Protein AF-0000000085127418 (afdb_homodimer)

Sequence (364 aa):
MSQIKVAVIVGSLRKDSFNRKFADAIARLAPEGLVFEQVAIDNLPLYNQDHDGNEVDVVKQFRAQIQSAQAVLFLTPEYNRSIPGVLKNALDQGSRPYGKSVWAGKPAAVAGVSVGAIGTALAQQHLRNVLAYLDMPTLAQPEIFIQAKDGLFAEDGSIGAGSRDFVNGFVQKFAAWARKHQMSQIKVAVIVGSLRKDSFNRKFADAIARLAPEGLVFEQVAIDNLPLYNQDHDGNEVDVVKQFRAQIQSAQAVLFLTPEYNRSIPGVLKNALDQGSRPYGKSVWAGKPAAVAGVSVGAIGTALAQQHLRNVLAYLDMPTLAQPEIFIQAKDGLFAEDGSIGAGSRDFVNGFVQKFAAWARKHQ

Nearest PDB structures (foldseek):
  3u7r-assembly1_A  TM=9.592E-01  e=1.079E-21  Paracoccus denitrificans PD1222
  1x77-assembly1_B  TM=9.187E-01  e=3.941E-18  Pseudomonas aeruginosa PAO1
  3fvw-assembly1_A  TM=8.631E-01  e=1.833E-13  Streptococcus mutans
  3fvw-assembly2_B  TM=8.359E-01  e=3.593E-11  Streptococcus mutans
  2fzv-assembly1_A  TM=7.952E-01  e=3.829E-11  Shigella flexneri 2a str. 2457T

pLDDT: mean 97.23, std 3.73, range [56.5, 98.94]

Structure (mmCIF, N/CA/C/O backbone):
data_AF-0000000085127418-model_v1
#
loop_
_entity.id
_entity.type
_entity.pdbx_description
1 polymer 'NADPH-dependent FMN reductase'
#
loop_
_atom_site.group_PDB
_atom_site.id
_atom_site.type_symbol
_atom_site.label_atom_id
_atom_site.label_alt_id
_atom_site.label_comp_id
_atom_site.label_asym_id
_atom_site.label_entity_id
_atom_site.label_seq_id
_atom_site.pdbx_PDB_ins_code
_atom_site.Cartn_x
_atom_site.Cartn_y
_atom_site.Cartn_z
_atom_site.occupancy
_atom_site.B_iso_or_equiv
_atom_site.auth_seq_id
_atom_site.auth_comp_id
_atom_site.auth_asym_id
_atom_site.auth_atom_id
_atom_site.pdbx_PDB_model_num
ATOM 1 N N . MET A 1 1 ? -8.75 -34.031 -16.188 1 56.53 1 MET A N 1
ATOM 2 C CA . MET A 1 1 ? -9.062 -33.281 -14.984 1 56.53 1 MET A CA 1
ATOM 3 C C . MET A 1 1 ? -9.188 -31.781 -15.281 1 56.53 1 MET A C 1
ATOM 5 O O . MET A 1 1 ? -8.578 -31.281 -16.234 1 56.53 1 MET A O 1
ATOM 9 N N . SER A 1 2 ? -10.188 -31.016 -14.875 1 77.62 2 SER A N 1
ATOM 10 C CA . SER A 1 2 ? -10.398 -29.625 -15.266 1 77.62 2 SER A CA 1
ATOM 11 C C . SER A 1 2 ? -9.203 -28.75 -14.891 1 77.62 2 SER A C 1
ATOM 13 O O . SER A 1 2 ? -8.508 -29.031 -13.906 1 77.62 2 SER A O 1
ATOM 15 N N . GLN A 1 3 ? -8.594 -28 -15.758 1 93 3 GLN A N 1
ATOM 16 C CA . GLN A 1 3 ? -7.422 -27.141 -15.602 1 93 3 GLN A CA 1
ATOM 17 C C . GLN A 1 3 ? -7.695 -26.016 -14.602 1 93 3 GLN A C 1
ATOM 19 O O . GLN A 1 3 ? -8.789 -25.438 -14.586 1 93 3 GLN A O 1
ATOM 24 N N . ILE A 1 4 ? -6.801 -25.906 -13.641 1 97.06 4 ILE A N 1
ATOM 25 C CA . ILE A 1 4 ? -6.863 -24.797 -12.695 1 97.06 4 ILE A CA 1
ATOM 26 C C . ILE A 1 4 ? -6 -23.641 -13.195 1 97.06 4 ILE A C 1
ATOM 28 O O . ILE A 1 4 ? -4.785 -23.781 -13.336 1 97.06 4 ILE A O 1
ATOM 32 N N . LYS A 1 5 ? -6.672 -22.578 -13.492 1 98.19 5 LYS A N 1
ATOM 33 C CA . LYS A 1 5 ? -5.973 -21.359 -13.875 1 98.19 5 LYS A CA 1
ATOM 34 C C . LYS A 1 5 ? -5.59 -20.531 -12.648 1 98.19 5 LYS A C 1
ATOM 36 O O . LYS A 1 5 ? -6.438 -20.219 -11.812 1 98.19 5 LYS A O 1
ATOM 41 N N . VAL A 1 6 ? -4.277 -20.219 -12.594 1 98.62 6 VAL A N 1
ATOM 42 C CA . VAL A 1 6 ? -3.754 -19.422 -11.492 1 98.62 6 VAL A CA 1
ATOM 43 C C . VAL A 1 6 ? -3.355 -18.031 -12 1 98.62 6 VAL A C 1
ATOM 45 O O . VAL A 1 6 ? -2.459 -17.906 -12.836 1 98.62 6 VAL A O 1
ATOM 48 N N . ALA A 1 7 ? -4.074 -17.016 -11.555 1 98.88 7 ALA A N 1
ATOM 49 C CA . ALA A 1 7 ? -3.627 -15.648 -11.82 1 98.88 7 ALA A CA 1
ATOM 50 C C . ALA A 1 7 ? -2.387 -15.305 -11 1 98.88 7 ALA A C 1
ATOM 52 O O . ALA A 1 7 ? -2.369 -15.5 -9.781 1 98.88 7 ALA A O 1
ATOM 53 N N . VAL A 1 8 ? -1.341 -14.852 -11.656 1 98.88 8 VAL A N 1
ATOM 54 C CA . VAL A 1 8 ? -0.093 -14.477 -11 1 98.88 8 VAL A CA 1
ATOM 55 C C . VAL A 1 8 ? 0.038 -12.953 -10.969 1 98.88 8 VAL A C 1
ATOM 57 O O . VAL A 1 8 ? 0.068 -12.305 -12.016 1 98.88 8 VAL A O 1
ATOM 60 N N . ILE A 1 9 ? 0.094 -12.422 -9.773 1 98.88 9 ILE A N 1
ATOM 61 C CA . ILE A 1 9 ? 0.249 -10.984 -9.578 1 98.88 9 ILE A CA 1
ATOM 62 C C . ILE A 1 9 ? 1.65 -10.68 -9.047 1 98.88 9 ILE A C 1
ATOM 64 O O . ILE A 1 9 ? 2.018 -11.117 -7.957 1 98.88 9 ILE A O 1
ATOM 68 N N . VAL A 1 10 ? 2.396 -9.945 -9.844 1 98.81 10 VAL A N 1
ATOM 69 C CA . VAL A 1 10 ? 3.762 -9.586 -9.477 1 98.81 10 VAL A CA 1
ATOM 70 C C . VAL A 1 10 ? 3.811 -8.125 -9.031 1 98.81 10 VAL A C 1
ATOM 72 O O . VAL A 1 10 ? 3.496 -7.223 -9.805 1 98.81 10 VAL A O 1
ATOM 75 N N . GLY A 1 11 ? 4.242 -7.867 -7.824 1 98.62 11 GLY A N 1
ATOM 76 C CA . GLY A 1 11 ? 4.184 -6.555 -7.207 1 98.62 11 GLY A CA 1
ATOM 77 C C . GLY A 1 11 ? 5.375 -5.68 -7.543 1 98.62 11 GLY A C 1
ATOM 78 O O . GLY A 1 11 ? 5.652 -4.699 -6.848 1 98.62 11 GLY A O 1
ATOM 79 N N . SER A 1 12 ? 6.133 -6.035 -8.555 1 97.62 12 SER A N 1
ATOM 80 C CA . SER A 1 12 ? 7.254 -5.227 -9.031 1 97.62 12 SER A CA 1
ATOM 81 C C . SER A 1 12 ? 7.152 -4.965 -10.523 1 97.62 12 SER A C 1
ATOM 83 O O . SER A 1 12 ? 6.781 -5.855 -11.297 1 97.62 12 SER A O 1
ATOM 85 N N . LEU A 1 13 ? 7.551 -3.721 -10.922 1 98 13 LEU A N 1
ATOM 86 C CA . LEU A 1 13 ? 7.352 -3.322 -12.312 1 98 13 LEU A CA 1
ATOM 87 C C . LEU A 1 13 ? 8.68 -3.279 -13.062 1 98 13 LEU A C 1
ATOM 89 O O . LEU A 1 13 ? 8.703 -3.215 -14.289 1 98 13 LEU A O 1
ATOM 93 N N . ARG A 1 14 ? 9.773 -3.299 -12.359 1 96.81 14 ARG A N 1
ATOM 94 C CA . ARG A 1 14 ? 11.062 -3.121 -13.023 1 96.81 14 ARG A CA 1
ATOM 95 C C . ARG A 1 14 ? 11.344 -4.27 -13.984 1 96.81 14 ARG A C 1
ATOM 97 O O . ARG A 1 14 ? 10.922 -5.406 -13.742 1 96.81 14 ARG A O 1
ATOM 104 N N . LYS A 1 15 ? 12.109 -4.035 -14.984 1 96.19 15 LYS A N 1
ATOM 105 C CA . LYS A 1 15 ? 12.406 -4.992 -16.047 1 96.19 15 LYS A CA 1
ATOM 106 C C . LYS A 1 15 ? 13.094 -6.234 -15.492 1 96.19 15 LYS A C 1
ATOM 108 O O . LYS A 1 15 ? 12.766 -7.359 -15.875 1 96.19 15 LYS A O 1
ATOM 113 N N . ASP A 1 16 ? 14.062 -6.062 -14.633 1 95.62 16 ASP A N 1
ATOM 114 C CA . ASP A 1 16 ? 14.828 -7.172 -14.07 1 95.62 16 ASP A CA 1
ATOM 115 C C . ASP A 1 16 ? 14.289 -7.582 -12.703 1 95.62 16 ASP A C 1
ATOM 117 O O . ASP A 1 16 ? 15.055 -7.789 -11.766 1 95.62 16 ASP A O 1
ATOM 121 N N . SER A 1 17 ? 13.008 -7.676 -12.672 1 97.12 17 SER A N 1
ATOM 122 C CA . SER A 1 17 ? 12.336 -8.023 -11.422 1 97.12 17 SER A CA 1
ATOM 123 C C . SER A 1 17 ? 12.68 -9.445 -10.984 1 97.12 17 SER A C 1
ATOM 125 O O . SER A 1 17 ? 12.422 -10.406 -11.719 1 97.12 17 SER A O 1
ATOM 127 N N . PHE A 1 18 ? 13.195 -9.562 -9.742 1 97.69 18 PHE A N 1
ATOM 128 C CA . PHE A 1 18 ? 13.422 -10.875 -9.141 1 97.69 18 PHE A CA 1
ATOM 129 C C . PHE A 1 18 ? 12.109 -11.633 -8.969 1 97.69 18 PHE A C 1
ATOM 131 O O . PHE A 1 18 ? 12.07 -12.852 -9.117 1 97.69 18 PHE A O 1
ATOM 138 N N . ASN A 1 19 ? 11.078 -10.914 -8.703 1 98.62 19 ASN A N 1
ATOM 139 C CA . ASN A 1 19 ? 9.789 -11.531 -8.414 1 98.62 19 ASN A CA 1
ATOM 140 C C . ASN A 1 19 ? 9.109 -12.016 -9.688 1 98.62 19 ASN A C 1
ATOM 142 O O . ASN A 1 19 ? 8.414 -13.039 -9.672 1 98.62 19 ASN A O 1
ATOM 146 N N . ARG A 1 20 ? 9.32 -11.305 -10.773 1 98.25 20 ARG A N 1
ATOM 147 C CA . ARG A 1 20 ? 8.836 -11.82 -12.055 1 98.25 20 ARG A CA 1
ATOM 148 C C . ARG A 1 20 ? 9.586 -13.078 -12.461 1 98.25 20 ARG A C 1
ATOM 150 O O . ARG A 1 20 ? 8.977 -14.055 -12.906 1 98.25 20 ARG A O 1
ATOM 157 N N . LYS A 1 21 ? 10.898 -13.055 -12.281 1 97.88 21 LYS A N 1
ATOM 158 C CA . LYS A 1 21 ? 11.711 -14.234 -12.562 1 97.88 21 LYS A CA 1
ATOM 159 C C . LYS A 1 21 ? 11.289 -15.422 -11.703 1 97.88 21 LYS A C 1
ATOM 161 O O . LYS A 1 21 ? 11.195 -16.547 -12.188 1 97.88 21 LYS A O 1
ATOM 166 N N . PHE A 1 22 ? 11.023 -15.125 -10.453 1 98.56 22 PHE A N 1
ATOM 167 C CA . PHE A 1 22 ? 10.602 -16.156 -9.508 1 98.56 22 PHE A CA 1
ATOM 168 C C . PHE A 1 22 ? 9.25 -16.734 -9.914 1 98.56 22 PHE A C 1
ATOM 170 O O . PHE A 1 22 ? 9.055 -17.953 -9.859 1 98.56 22 PHE A O 1
ATOM 177 N N . ALA A 1 23 ? 8.352 -15.875 -10.328 1 98.56 23 ALA A N 1
ATOM 178 C CA . ALA A 1 23 ? 7.047 -16.328 -10.812 1 98.56 23 ALA A CA 1
ATOM 179 C C . ALA A 1 23 ? 7.199 -17.297 -11.984 1 98.56 23 ALA A C 1
ATOM 181 O O . ALA A 1 23 ? 6.555 -18.344 -12.023 1 98.56 23 ALA A O 1
ATOM 182 N N . ASP A 1 24 ? 8.047 -16.938 -12.898 1 98 24 ASP A N 1
ATOM 183 C CA . ASP A 1 24 ? 8.289 -17.781 -14.062 1 98 24 ASP A CA 1
ATOM 184 C C . ASP A 1 24 ? 8.891 -19.125 -13.656 1 98 24 ASP A C 1
ATOM 186 O O . ASP A 1 24 ? 8.508 -20.156 -14.195 1 98 24 ASP A O 1
ATOM 190 N N . ALA A 1 25 ? 9.812 -19.047 -12.734 1 98.12 25 ALA A N 1
ATOM 191 C CA . ALA A 1 25 ? 10.461 -20.266 -12.25 1 98.12 25 ALA A CA 1
ATOM 192 C C . ALA A 1 25 ? 9.461 -21.172 -11.531 1 98.12 25 ALA A C 1
ATOM 194 O O . ALA A 1 25 ? 9.508 -22.391 -11.68 1 98.12 25 ALA A O 1
ATOM 195 N N . ILE A 1 26 ? 8.586 -20.609 -10.75 1 98.19 26 ILE A N 1
ATOM 196 C CA . ILE A 1 26 ? 7.539 -21.359 -10.062 1 98.19 26 ILE A CA 1
ATOM 197 C C . ILE A 1 26 ? 6.637 -22.047 -11.086 1 98.19 26 ILE A C 1
ATOM 199 O O . ILE A 1 26 ? 6.285 -23.219 -10.922 1 98.19 26 ILE A O 1
ATOM 203 N N . ALA A 1 27 ? 6.289 -21.344 -12.117 1 97.56 27 ALA A N 1
ATOM 204 C CA . ALA A 1 27 ? 5.41 -21.875 -13.156 1 97.56 27 ALA A CA 1
ATOM 205 C C . ALA A 1 27 ? 6.023 -23.125 -13.805 1 97.56 27 ALA A C 1
ATOM 207 O O . ALA A 1 27 ? 5.305 -24.047 -14.195 1 97.56 27 ALA A O 1
ATOM 208 N N . ARG A 1 28 ? 7.324 -23.203 -13.891 1 96.44 28 ARG A N 1
ATOM 209 C CA . ARG A 1 28 ? 8.031 -24.328 -14.492 1 96.44 28 ARG A CA 1
ATOM 210 C C . ARG A 1 28 ? 7.918 -25.562 -13.617 1 96.44 28 ARG A C 1
ATOM 212 O O . ARG A 1 28 ? 8.109 -26.688 -14.102 1 96.44 28 ARG A O 1
ATOM 219 N N . LEU A 1 29 ? 7.652 -25.344 -12.375 1 97.06 29 LEU A N 1
ATOM 220 C CA . LEU A 1 29 ? 7.566 -26.453 -11.43 1 97.06 29 LEU A CA 1
ATOM 221 C C . LEU A 1 29 ? 6.121 -26.906 -11.266 1 97.06 29 LEU A C 1
ATOM 223 O O . LEU A 1 29 ? 5.844 -27.844 -10.5 1 97.06 29 LEU A O 1
ATOM 227 N N . ALA A 1 30 ? 5.191 -26.234 -11.938 1 95.62 30 ALA A N 1
ATOM 228 C CA . ALA A 1 30 ? 3.764 -26.5 -11.766 1 95.62 30 ALA A CA 1
ATOM 229 C C . ALA A 1 30 ? 3.428 -27.938 -12.125 1 95.62 30 ALA A C 1
ATOM 231 O O . ALA A 1 30 ? 3.865 -28.453 -13.164 1 95.62 30 ALA A O 1
ATOM 232 N N . PRO A 1 31 ? 2.707 -28.672 -11.281 1 95.44 31 PRO A N 1
ATOM 233 C CA . PRO A 1 31 ? 2.219 -29.984 -11.68 1 95.44 31 PRO A CA 1
ATOM 234 C C . PRO A 1 31 ? 1.191 -29.922 -12.812 1 95.44 31 PRO A C 1
ATOM 236 O O . PRO A 1 31 ? 0.698 -28.844 -13.133 1 95.44 31 PRO A O 1
ATOM 239 N N . GLU A 1 32 ? 0.863 -31.047 -13.344 1 93.44 32 GLU A N 1
ATOM 240 C CA . GLU A 1 32 ? -0.133 -31.125 -14.406 1 93.44 32 GLU A CA 1
ATOM 241 C C . GLU A 1 32 ? -1.48 -30.578 -13.945 1 93.44 32 GLU A C 1
ATOM 243 O O . GLU A 1 32 ? -1.898 -30.828 -12.812 1 93.44 32 GLU A O 1
ATOM 248 N N . GLY A 1 33 ? -2.115 -29.781 -14.789 1 94.31 33 GLY A N 1
ATOM 249 C CA . GLY A 1 33 ? -3.449 -29.281 -14.5 1 94.31 33 GLY A CA 1
ATOM 250 C C . GLY A 1 33 ? -3.447 -27.891 -13.906 1 94.31 33 GLY A C 1
ATOM 251 O O . GLY A 1 33 ? -4.5 -27.25 -13.773 1 94.31 33 GLY A O 1
ATOM 252 N N . LEU A 1 34 ? -2.354 -27.438 -13.5 1 96.12 34 LEU A N 1
ATOM 253 C CA . LEU A 1 34 ? -2.232 -26.078 -12.984 1 96.12 34 LEU A CA 1
ATOM 254 C C . LEU A 1 34 ? -1.533 -25.172 -13.992 1 96.12 34 LEU A C 1
ATOM 256 O O . LEU A 1 34 ? -0.428 -25.469 -14.445 1 96.12 34 LEU A O 1
ATOM 260 N N . VAL A 1 35 ? -2.215 -24.109 -14.406 1 97.25 35 VAL A N 1
ATOM 261 C CA . VAL A 1 35 ? -1.681 -23.188 -15.414 1 97.25 35 VAL A CA 1
ATOM 262 C C . VAL A 1 35 ? -1.547 -21.797 -14.82 1 97.25 35 VAL A C 1
ATOM 264 O O . VAL A 1 35 ? -2.527 -21.219 -14.344 1 97.25 35 VAL A O 1
ATOM 267 N N . PHE A 1 36 ? -0.35 -21.266 -14.859 1 98 36 PHE A N 1
ATOM 268 C CA . PHE A 1 36 ? -0.063 -19.938 -14.305 1 98 36 PHE A CA 1
ATOM 269 C C . PHE A 1 36 ? -0.115 -18.875 -15.391 1 98 36 PHE A C 1
ATOM 271 O O . PHE A 1 36 ? 0.496 -19.031 -16.453 1 98 36 PHE A O 1
ATOM 278 N N . GLU A 1 37 ? -0.833 -17.828 -15.125 1 97.69 37 GLU A N 1
ATOM 279 C CA . GLU A 1 37 ? -0.942 -16.703 -16.062 1 97.69 37 GLU A CA 1
ATOM 280 C C . GLU A 1 37 ? -0.691 -15.375 -15.352 1 97.69 37 GLU A C 1
ATOM 282 O O . GLU A 1 37 ? -1.402 -15.023 -14.414 1 97.69 37 GLU A O 1
ATOM 287 N N . GLN A 1 38 ? 0.267 -14.656 -15.859 1 97.62 38 GLN A N 1
ATOM 288 C CA . GLN A 1 38 ? 0.572 -13.359 -15.266 1 97.62 38 GLN A CA 1
ATOM 289 C C . GLN A 1 38 ? -0.482 -12.32 -15.633 1 97.62 38 GLN A C 1
ATOM 291 O O . GLN A 1 38 ? -0.929 -12.266 -16.781 1 97.62 38 GLN A O 1
ATOM 296 N N . VAL A 1 39 ? -0.888 -11.555 -14.688 1 98.56 39 VAL A N 1
ATOM 297 C CA . VAL A 1 39 ? -1.83 -10.453 -14.875 1 98.56 39 VAL A CA 1
ATOM 298 C C . VAL A 1 39 ? -1.098 -9.117 -14.758 1 98.56 39 VAL A C 1
ATOM 300 O O . VAL A 1 39 ? -0.413 -8.859 -13.766 1 98.56 39 VAL A O 1
ATOM 303 N N . ALA A 1 40 ? -1.222 -8.328 -15.758 1 97.94 40 ALA A N 1
ATOM 304 C CA . ALA A 1 40 ? -0.558 -7.023 -15.766 1 97.94 40 ALA A CA 1
ATOM 305 C C . ALA A 1 40 ? -1.23 -6.059 -14.797 1 97.94 40 ALA A C 1
ATOM 307 O O . ALA A 1 40 ? -2.459 -5.949 -14.773 1 97.94 40 ALA A O 1
ATOM 308 N N . ILE A 1 41 ? -0.384 -5.375 -14.016 1 98.5 41 ILE A N 1
ATOM 309 C CA . ILE A 1 41 ? -0.959 -4.406 -13.094 1 98.5 41 ILE A CA 1
ATOM 310 C C . ILE A 1 41 ? -0.285 -3.049 -13.281 1 98.5 41 ILE A C 1
ATOM 312 O O . ILE A 1 41 ? -0.552 -2.104 -12.539 1 98.5 41 ILE A O 1
ATOM 316 N N . ASP A 1 42 ? 0.547 -2.887 -14.266 1 97.81 42 ASP A N 1
ATOM 317 C CA . ASP A 1 42 ? 1.397 -1.72 -14.477 1 97.81 42 ASP A CA 1
ATOM 318 C C . ASP A 1 42 ? 0.604 -0.564 -15.086 1 97.81 42 ASP A C 1
ATOM 320 O O . ASP A 1 42 ? 1.036 0.589 -15.023 1 97.81 42 ASP A O 1
ATOM 324 N N . ASN A 1 43 ? -0.526 -0.82 -15.641 1 97.12 43 ASN A N 1
ATOM 325 C CA . ASN A 1 43 ? -1.279 0.227 -16.328 1 97.12 43 ASN A CA 1
ATOM 326 C C . ASN A 1 43 ? -2.588 0.535 -15.602 1 97.12 43 ASN A C 1
ATOM 328 O O . ASN A 1 43 ? -3.465 1.199 -16.156 1 97.12 43 ASN A O 1
ATOM 332 N N . LEU A 1 44 ? -2.789 0.014 -14.445 1 98.38 44 LEU A N 1
ATOM 333 C CA . LEU A 1 44 ? -3.965 0.362 -13.656 1 98.38 44 LEU A CA 1
ATOM 334 C C . LEU A 1 44 ? -3.873 1.797 -13.148 1 98.38 44 LEU A C 1
ATOM 336 O O . LEU A 1 44 ? -2.836 2.209 -12.617 1 98.38 44 LEU A O 1
ATOM 340 N N . PRO A 1 45 ? -4.914 2.588 -13.352 1 98 45 PRO A N 1
ATOM 341 C CA . PRO A 1 45 ? -4.91 3.896 -12.695 1 98 45 PRO A CA 1
ATOM 342 C C . PRO A 1 45 ? -4.914 3.791 -11.172 1 98 45 PRO A C 1
ATOM 344 O O . PRO A 1 45 ? -5.281 2.75 -10.625 1 98 45 PRO A O 1
ATOM 347 N N . LEU A 1 46 ? -4.457 4.812 -10.508 1 98.25 46 LEU A N 1
ATOM 348 C CA . LEU A 1 46 ? -4.633 4.855 -9.062 1 98.25 46 LEU A CA 1
ATOM 349 C C . LEU A 1 46 ? -6.109 4.789 -8.688 1 98.25 46 LEU A C 1
ATOM 351 O O . LEU A 1 46 ? -6.934 5.488 -9.281 1 98.25 46 LEU A O 1
ATOM 355 N N . TYR A 1 47 ? -6.445 3.943 -7.781 1 98.19 47 TYR A N 1
ATOM 356 C CA . TYR A 1 47 ? -7.84 3.719 -7.426 1 98.19 47 TYR A CA 1
ATOM 357 C C . TYR A 1 47 ? -8.5 5.012 -6.953 1 98.19 47 TYR A C 1
ATOM 359 O O . TYR A 1 47 ? -7.93 5.742 -6.141 1 98.19 47 TYR A O 1
ATOM 367 N N . ASN A 1 48 ? -9.625 5.336 -7.445 1 98 48 ASN A N 1
ATOM 368 C CA . ASN A 1 48 ? -10.516 6.445 -7.125 1 98 48 ASN A CA 1
ATOM 369 C C . ASN A 1 48 ? -11.969 6 -7.078 1 98 48 ASN A C 1
ATOM 371 O O . ASN A 1 48 ? -12.531 5.574 -8.094 1 98 48 ASN A O 1
ATOM 375 N N . GLN A 1 49 ? -12.555 6.109 -5.949 1 96.62 49 GLN A N 1
ATOM 376 C CA . GLN A 1 49 ? -13.906 5.613 -5.73 1 96.62 49 GLN A CA 1
ATOM 377 C C . GLN A 1 49 ? -14.898 6.289 -6.676 1 96.62 49 GLN A C 1
ATOM 379 O O . GLN A 1 49 ? -15.953 5.727 -6.988 1 96.62 49 GLN A O 1
ATOM 384 N N . ASP A 1 50 ? -14.633 7.52 -7.121 1 97.38 50 ASP A N 1
ATOM 385 C CA . ASP A 1 50 ? -15.523 8.242 -8.031 1 97.38 50 ASP A CA 1
ATOM 386 C C . ASP A 1 50 ? -15.672 7.488 -9.359 1 97.38 50 ASP A C 1
ATOM 388 O O . ASP A 1 50 ? -16.594 7.762 -10.125 1 97.38 50 ASP A O 1
ATOM 392 N N . HIS A 1 51 ? -14.773 6.535 -9.602 1 96.5 51 HIS A N 1
ATOM 393 C CA . HIS A 1 51 ? -14.805 5.801 -10.859 1 96.5 51 HIS A CA 1
ATOM 394 C C . HIS A 1 51 ? -15.531 4.469 -10.703 1 96.5 51 HIS A C 1
ATOM 396 O O . HIS A 1 51 ? -15.719 3.742 -11.68 1 96.5 51 HIS A O 1
ATOM 402 N N . ASP A 1 52 ? -15.961 4.125 -9.516 1 95.56 52 ASP A N 1
ATOM 403 C CA . ASP A 1 52 ? -16.688 2.875 -9.328 1 95.56 52 ASP A CA 1
ATOM 404 C C . ASP A 1 52 ? -17.938 2.83 -10.203 1 95.56 52 ASP A C 1
ATOM 406 O O . ASP A 1 52 ? -18.75 3.764 -10.195 1 95.56 52 ASP A O 1
ATOM 410 N N . GLY A 1 53 ? -18.094 1.815 -10.938 1 94.12 53 GLY A N 1
ATOM 411 C CA . GLY A 1 53 ? -19.219 1.691 -11.859 1 94.12 53 GLY A CA 1
ATOM 412 C C . GLY A 1 53 ? -18.953 2.318 -13.211 1 94.12 53 GLY A C 1
ATOM 413 O O . GLY A 1 53 ? -19.719 2.121 -14.156 1 94.12 53 GLY A O 1
ATOM 414 N N . ASN A 1 54 ? -17.891 3.111 -13.312 1 95.44 54 ASN A N 1
ATOM 415 C CA . ASN A 1 54 ? -17.469 3.76 -14.547 1 95.44 54 ASN A CA 1
ATOM 416 C C . ASN A 1 54 ? -15.977 3.551 -14.805 1 95.44 54 ASN A C 1
ATOM 418 O O . ASN A 1 54 ? -15.258 4.504 -15.109 1 95.44 54 ASN A O 1
ATOM 422 N N . GLU A 1 55 ? -15.562 2.344 -14.547 1 95.81 55 GLU A N 1
ATOM 423 C CA . GLU A 1 55 ? -14.133 2.061 -14.656 1 95.81 55 GLU A CA 1
ATOM 424 C C . GLU A 1 55 ? -13.68 2.059 -16.109 1 95.81 55 GLU A C 1
ATOM 426 O O . GLU A 1 55 ? -14.453 1.723 -17.016 1 95.81 55 GLU A O 1
ATOM 431 N N . VAL A 1 56 ? -12.461 2.389 -16.344 1 97.31 56 VAL A N 1
ATOM 432 C CA . VAL A 1 56 ? -11.852 2.346 -17.672 1 97.31 56 VAL A CA 1
ATOM 433 C C . VAL A 1 56 ? -11.617 0.896 -18.078 1 97.31 56 VAL A C 1
ATOM 435 O O . VAL A 1 56 ? -11.648 -0.01 -17.25 1 97.31 56 VAL A O 1
ATOM 438 N N . ASP A 1 57 ? -11.352 0.606 -19.312 1 98.19 57 ASP A N 1
ATOM 439 C CA . ASP A 1 57 ? -11.281 -0.732 -19.891 1 98.19 57 ASP A CA 1
ATOM 440 C C . ASP A 1 57 ? -10.172 -1.554 -19.234 1 98.19 57 ASP A C 1
ATOM 442 O O . ASP A 1 57 ? -10.344 -2.75 -18.984 1 98.19 57 ASP A O 1
ATOM 446 N N . VAL A 1 58 ? -9.078 -0.899 -18.953 1 98.56 58 VAL A N 1
ATOM 447 C CA . VAL A 1 58 ? -7.934 -1.628 -18.406 1 98.56 58 VAL A CA 1
ATOM 448 C C . VAL A 1 58 ? -8.305 -2.23 -17.047 1 98.56 58 VAL A C 1
ATOM 450 O O . VAL A 1 58 ? -7.852 -3.324 -16.703 1 98.56 58 VAL A O 1
ATOM 453 N N . VAL A 1 59 ? -9.117 -1.576 -16.266 1 98.5 59 VAL A N 1
ATOM 454 C CA . VAL A 1 59 ? -9.562 -2.072 -14.977 1 98.5 59 VAL A CA 1
ATOM 455 C C . VAL A 1 59 ? -10.547 -3.225 -15.172 1 98.5 59 VAL A C 1
ATOM 457 O O . VAL A 1 59 ? -10.461 -4.246 -14.484 1 98.5 59 VAL A O 1
ATOM 460 N N . LYS A 1 60 ? -11.438 -3.068 -16.109 1 98.12 60 LYS A N 1
ATOM 461 C CA . LYS A 1 60 ? -12.391 -4.129 -16.422 1 98.12 60 LYS A CA 1
ATOM 462 C C . LYS A 1 60 ? -11.68 -5.398 -16.875 1 98.12 60 LYS A C 1
ATOM 464 O O . LYS A 1 60 ? -12.031 -6.504 -16.453 1 98.12 60 LYS A O 1
ATOM 469 N N . GLN A 1 61 ? -10.75 -5.211 -17.719 1 98.38 61 GLN A N 1
ATOM 470 C CA . GLN A 1 61 ? -9.984 -6.348 -18.219 1 98.38 61 GLN A CA 1
ATOM 471 C C . GLN A 1 61 ? -9.211 -7.027 -17.094 1 98.38 61 GLN A C 1
ATOM 473 O O . GLN A 1 61 ? -9.18 -8.258 -17.016 1 98.38 61 GLN A O 1
ATOM 478 N N . PHE A 1 62 ? -8.625 -6.238 -16.297 1 98.75 62 PHE A N 1
ATOM 479 C CA . PHE A 1 62 ? -7.91 -6.73 -15.117 1 98.75 62 PHE A CA 1
ATOM 480 C C . PHE A 1 62 ? -8.828 -7.574 -14.242 1 98.75 62 PHE A C 1
ATOM 482 O O . PHE A 1 62 ? -8.5 -8.719 -13.906 1 98.75 62 PHE A O 1
ATOM 489 N N . ARG A 1 63 ? -10 -7.039 -13.914 1 98.5 63 ARG A N 1
ATOM 490 C CA . ARG A 1 63 ? -10.961 -7.73 -13.062 1 98.5 63 ARG A CA 1
ATOM 491 C C . ARG A 1 63 ? -11.445 -9.016 -13.719 1 98.5 63 ARG A C 1
ATOM 493 O O . ARG A 1 63 ? -11.594 -10.047 -13.055 1 98.5 63 ARG A O 1
ATOM 500 N N . ALA A 1 64 ? -11.625 -8.953 -15 1 98.38 64 ALA A N 1
ATOM 501 C CA . ALA A 1 64 ? -12.086 -10.125 -15.734 1 98.38 64 ALA A CA 1
ATOM 502 C C . ALA A 1 64 ? -11.055 -11.242 -15.695 1 98.38 64 ALA A C 1
ATOM 504 O O . ALA A 1 64 ? -11.406 -12.422 -15.57 1 98.38 64 ALA A O 1
ATOM 505 N N . GLN A 1 65 ? -9.82 -10.867 -15.789 1 98.44 65 GLN A N 1
ATOM 506 C CA . GLN A 1 65 ? -8.758 -11.859 -15.75 1 98.44 65 GLN A CA 1
ATOM 507 C C . GLN A 1 65 ? -8.703 -12.555 -14.391 1 98.44 65 GLN A C 1
ATOM 509 O O . GLN A 1 65 ? -8.562 -13.773 -14.312 1 98.44 65 GLN A O 1
ATOM 514 N N . ILE A 1 66 ? -8.852 -11.805 -13.352 1 98.75 66 ILE A N 1
ATOM 515 C CA . ILE A 1 66 ? -8.852 -12.391 -12.016 1 98.75 66 ILE A CA 1
ATOM 516 C C . ILE A 1 66 ? -10.086 -13.266 -11.828 1 98.75 66 ILE A C 1
ATOM 518 O O . ILE A 1 66 ? -10 -14.375 -11.305 1 98.75 66 ILE A O 1
ATOM 522 N N . GLN A 1 67 ? -11.188 -12.758 -12.289 1 97.88 67 GLN A N 1
ATOM 523 C CA . GLN A 1 67 ? -12.445 -13.484 -12.156 1 97.88 67 GLN A CA 1
ATOM 524 C C . GLN A 1 67 ? -12.367 -14.852 -12.836 1 97.88 67 GLN A C 1
ATOM 526 O O . GLN A 1 67 ? -12.945 -15.828 -12.359 1 97.88 67 GLN A O 1
ATOM 531 N N . SER A 1 68 ? -11.68 -14.914 -13.891 1 97.69 68 SER A N 1
ATOM 532 C CA . SER A 1 68 ? -11.625 -16.141 -14.688 1 97.69 68 SER A CA 1
ATOM 533 C C . SER A 1 68 ? -10.672 -17.156 -14.07 1 97.69 68 SER A C 1
ATOM 535 O O . SER A 1 68 ? -10.672 -18.328 -14.445 1 97.69 68 SER A O 1
ATOM 537 N N . ALA A 1 69 ? -9.875 -16.766 -13.141 1 98.44 69 ALA A N 1
ATOM 538 C CA . ALA A 1 69 ? -8.914 -17.656 -12.492 1 98.44 69 ALA A CA 1
ATOM 539 C C . ALA A 1 69 ? -9.555 -18.359 -11.305 1 98.44 69 ALA A C 1
ATOM 541 O O . ALA A 1 69 ? -10.461 -17.828 -10.664 1 98.44 69 ALA A O 1
ATOM 542 N N . GLN A 1 70 ? -9.031 -19.531 -11.016 1 98.31 70 GLN A N 1
ATOM 543 C CA . GLN A 1 70 ? -9.555 -20.312 -9.898 1 98.31 70 GLN A CA 1
ATOM 544 C C . GLN A 1 70 ? -8.695 -20.125 -8.648 1 98.31 70 GLN A C 1
ATOM 546 O O . GLN A 1 70 ? -9.125 -20.469 -7.543 1 98.31 70 GLN A O 1
ATOM 551 N N . ALA A 1 71 ? -7.484 -19.625 -8.812 1 98.75 71 ALA A N 1
ATOM 552 C CA . ALA A 1 71 ? -6.551 -19.359 -7.727 1 98.75 71 ALA A CA 1
ATOM 553 C C . ALA A 1 71 ? -5.645 -18.172 -8.062 1 98.75 71 ALA A C 1
ATOM 555 O O . ALA A 1 71 ? -5.598 -17.734 -9.211 1 98.75 71 ALA A O 1
ATOM 556 N N . VAL A 1 72 ? -5.031 -17.672 -7.008 1 98.94 72 VAL A N 1
ATOM 557 C CA . VAL A 1 72 ? -4.164 -16.516 -7.223 1 98.94 72 VAL A CA 1
ATOM 558 C C . VAL A 1 72 ? -2.83 -16.734 -6.508 1 98.94 72 VAL A C 1
ATOM 560 O O . VAL A 1 72 ? -2.797 -17.203 -5.367 1 98.94 72 VAL A O 1
ATOM 563 N N . LEU A 1 73 ? -1.749 -16.469 -7.172 1 98.94 73 LEU A N 1
ATOM 564 C CA . LEU A 1 73 ? -0.407 -16.422 -6.602 1 98.94 73 LEU A CA 1
ATOM 565 C C . LEU A 1 73 ? 0.138 -15 -6.594 1 98.94 73 LEU A C 1
ATOM 567 O O . LEU A 1 73 ? 0.224 -14.359 -7.645 1 98.94 73 LEU A O 1
ATOM 571 N N . PHE A 1 74 ? 0.44 -14.508 -5.422 1 98.94 74 PHE A N 1
ATOM 572 C CA . PHE A 1 74 ? 1.035 -13.188 -5.281 1 98.94 74 PHE A CA 1
ATOM 573 C C . PHE A 1 74 ? 2.543 -13.289 -5.082 1 98.94 74 PHE A C 1
ATOM 575 O O . PHE A 1 74 ? 3.01 -14.023 -4.203 1 98.94 74 PHE A O 1
ATOM 582 N N . LEU A 1 75 ? 3.277 -12.602 -5.879 1 98.88 75 LEU A N 1
ATOM 583 C CA . LEU A 1 75 ? 4.707 -12.383 -5.672 1 98.88 75 LEU A CA 1
ATOM 584 C C . LEU A 1 75 ? 4.988 -10.938 -5.293 1 98.88 75 LEU A C 1
ATOM 586 O O . LEU A 1 75 ? 4.785 -10.023 -6.102 1 98.88 75 LEU A O 1
ATOM 590 N N . THR A 1 76 ? 5.488 -10.734 -4.09 1 98.81 76 THR A N 1
ATOM 591 C CA . THR A 1 76 ? 5.652 -9.359 -3.633 1 98.81 76 THR A CA 1
ATOM 592 C C . THR A 1 76 ? 7.098 -9.094 -3.234 1 98.81 76 THR A C 1
ATOM 594 O O . THR A 1 76 ? 7.684 -9.852 -2.457 1 98.81 76 THR A O 1
ATOM 597 N N . PRO A 1 77 ? 7.707 -8.039 -3.779 1 98.5 77 PRO A N 1
ATOM 598 C CA . PRO A 1 77 ? 8.875 -7.5 -3.078 1 98.5 77 PRO A CA 1
ATOM 599 C C . PRO A 1 77 ? 8.508 -6.824 -1.758 1 98.5 77 PRO A C 1
ATOM 601 O O . PRO A 1 77 ? 7.348 -6.871 -1.337 1 98.5 77 PRO A O 1
ATOM 604 N N . GLU A 1 78 ? 9.523 -6.402 -1.051 1 98.5 78 GLU A N 1
ATOM 605 C CA . GLU A 1 78 ? 9.297 -5.582 0.137 1 98.5 78 GLU A CA 1
ATOM 606 C C . GLU A 1 78 ? 9.805 -4.156 -0.075 1 98.5 78 GLU A C 1
ATOM 608 O O . GLU A 1 78 ? 11.008 -3.924 -0.16 1 98.5 78 GLU A O 1
ATOM 613 N N . TYR A 1 79 ? 8.852 -3.189 -0.275 1 98.19 79 TYR A N 1
ATOM 614 C CA . TYR A 1 79 ? 9.18 -1.769 -0.347 1 98.19 79 TYR A CA 1
ATOM 615 C C . TYR A 1 79 ? 8.852 -1.068 0.967 1 98.19 79 TYR A C 1
ATOM 617 O O . TYR A 1 79 ? 7.703 -1.083 1.417 1 98.19 79 TYR A O 1
ATOM 625 N N . ASN A 1 80 ? 9.922 -0.534 1.619 1 98.19 80 ASN A N 1
ATOM 626 C CA . ASN A 1 80 ? 9.758 0.231 2.852 1 98.19 80 ASN A CA 1
ATOM 627 C C . ASN A 1 80 ? 9.023 -0.572 3.918 1 98.19 80 ASN A C 1
ATOM 629 O O . ASN A 1 80 ? 8.078 -0.071 4.539 1 98.19 80 ASN A O 1
ATOM 633 N N . ARG A 1 81 ? 9.305 -1.868 4.008 1 98.44 81 ARG A N 1
ATOM 634 C CA . ARG A 1 81 ? 8.805 -2.799 5.016 1 98.44 81 ARG A CA 1
ATOM 635 C C . ARG A 1 81 ? 7.309 -3.043 4.84 1 98.44 81 ARG A C 1
ATOM 637 O O . ARG A 1 81 ? 6.598 -3.289 5.816 1 98.44 81 ARG A O 1
ATOM 644 N N . SER A 1 82 ? 6.855 -2.979 3.645 1 98.75 82 SER A N 1
ATOM 645 C CA . SER A 1 82 ? 5.457 -3.248 3.32 1 98.75 82 SER A CA 1
ATOM 646 C C . SER A 1 82 ? 5.301 -3.66 1.86 1 98.75 82 SER A C 1
ATOM 648 O O . SER A 1 82 ? 6.289 -3.82 1.143 1 98.75 82 SER A O 1
ATOM 650 N N . ILE A 1 83 ? 4.035 -3.961 1.44 1 98.69 83 ILE A N 1
ATOM 651 C CA . ILE A 1 83 ? 3.742 -4.273 0.046 1 98.69 83 ILE A CA 1
ATOM 652 C C . ILE A 1 83 ? 3.951 -3.031 -0.817 1 98.69 83 ILE A C 1
ATOM 654 O O . ILE A 1 83 ? 3.752 -1.906 -0.355 1 98.69 83 ILE A O 1
ATOM 658 N N . PRO A 1 84 ? 4.391 -3.234 -2.084 1 98.81 84 PRO A N 1
ATOM 659 C CA . PRO A 1 84 ? 4.504 -2.098 -2.998 1 98.81 84 PRO A CA 1
ATOM 660 C C . PRO A 1 84 ? 3.166 -1.409 -3.254 1 98.81 84 PRO A C 1
ATOM 662 O O . PRO A 1 84 ? 2.121 -2.066 -3.266 1 98.81 84 PRO A O 1
ATOM 665 N N . GLY A 1 85 ? 3.23 -0.093 -3.5 1 98.75 85 GLY A N 1
ATOM 666 C CA . GLY A 1 85 ? 2.033 0.652 -3.855 1 98.75 85 GLY A CA 1
ATOM 667 C C . GLY A 1 85 ? 1.291 0.06 -5.039 1 98.75 85 GLY A C 1
ATOM 668 O O . GLY A 1 85 ? 0.059 0.011 -5.043 1 98.75 85 GLY A O 1
ATOM 669 N N . VAL A 1 86 ? 2.018 -0.405 -6.039 1 98.69 86 VAL A N 1
ATOM 670 C CA . VAL A 1 86 ? 1.426 -0.939 -7.262 1 98.69 86 VAL A CA 1
ATOM 671 C C . VAL A 1 86 ? 0.597 -2.18 -6.934 1 98.69 86 VAL A C 1
ATOM 673 O O . VAL A 1 86 ? -0.497 -2.363 -7.477 1 98.69 86 VAL A O 1
ATOM 676 N N . LEU A 1 87 ? 1.119 -3.031 -6.082 1 98.88 87 LEU A N 1
ATOM 677 C CA . LEU A 1 87 ? 0.382 -4.23 -5.691 1 98.88 87 LEU A CA 1
ATOM 678 C C . LEU A 1 87 ? -0.861 -3.865 -4.887 1 98.88 87 LEU A C 1
ATOM 680 O O . LEU A 1 87 ? -1.945 -4.398 -5.137 1 98.88 87 LEU A O 1
ATOM 684 N N . LYS A 1 88 ? -0.72 -2.959 -3.92 1 98.94 88 LYS A N 1
ATOM 685 C CA . LYS A 1 88 ? -1.866 -2.553 -3.113 1 98.94 88 LYS A CA 1
ATOM 686 C C . LYS A 1 88 ? -2.943 -1.902 -3.977 1 98.94 88 LYS A C 1
ATOM 688 O O . LYS A 1 88 ? -4.137 -2.051 -3.707 1 98.94 88 LYS A O 1
ATOM 693 N N . ASN A 1 89 ? -2.48 -1.118 -4.965 1 98.81 89 ASN A N 1
ATOM 694 C CA . ASN A 1 89 ? -3.414 -0.506 -5.902 1 98.81 89 ASN A CA 1
ATOM 695 C C . ASN A 1 89 ? -4.223 -1.559 -6.656 1 98.81 89 ASN A C 1
ATOM 697 O O . ASN A 1 89 ? -5.434 -1.4 -6.84 1 98.81 89 ASN A O 1
ATOM 701 N N . ALA A 1 90 ? -3.566 -2.613 -7.078 1 98.88 90 ALA A N 1
ATOM 702 C CA . ALA A 1 90 ? -4.246 -3.711 -7.762 1 98.88 90 ALA A CA 1
ATOM 703 C C . ALA A 1 90 ? -5.281 -4.363 -6.855 1 98.88 90 ALA A C 1
ATOM 705 O O . ALA A 1 90 ? -6.398 -4.656 -7.289 1 98.88 90 ALA A O 1
ATOM 706 N N . LEU A 1 91 ? -4.91 -4.586 -5.605 1 98.88 91 LEU A N 1
ATOM 707 C CA . LEU A 1 91 ? -5.824 -5.184 -4.637 1 98.88 91 LEU A CA 1
ATOM 708 C C . LEU A 1 91 ? -7.039 -4.289 -4.414 1 98.88 91 LEU A C 1
ATOM 710 O O . LEU A 1 91 ? -8.172 -4.777 -4.34 1 98.88 91 LEU A O 1
ATOM 714 N N .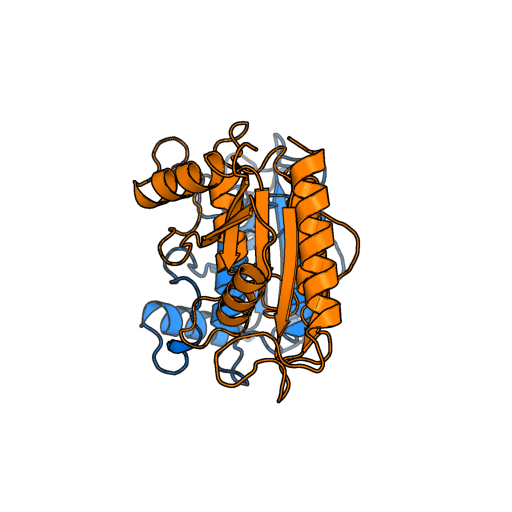 ASP A 1 92 ? -6.82 -2.998 -4.32 1 98.69 92 ASP A N 1
ATOM 715 C CA . ASP A 1 92 ? -7.922 -2.057 -4.148 1 98.69 92 ASP A CA 1
ATOM 716 C C . ASP A 1 92 ? -8.844 -2.059 -5.371 1 98.69 92 ASP A C 1
ATOM 718 O O . ASP A 1 92 ? -10.062 -2.096 -5.234 1 98.69 92 ASP A O 1
ATOM 722 N N . GLN A 1 93 ? -8.266 -2.064 -6.559 1 98.5 93 GLN A N 1
ATOM 723 C CA . GLN A 1 93 ? -9.039 -2.092 -7.797 1 98.5 93 GLN A CA 1
ATOM 724 C C . GLN A 1 93 ? -9.906 -3.344 -7.875 1 98.5 93 GLN A C 1
ATOM 726 O O . GLN A 1 93 ? -11.07 -3.273 -8.289 1 98.5 93 GLN A O 1
ATOM 731 N N . GLY A 1 94 ? -9.383 -4.426 -7.48 1 98.62 94 GLY A N 1
ATOM 732 C CA . GLY A 1 94 ? -10.086 -5.695 -7.605 1 98.62 94 GLY A CA 1
ATOM 733 C C . GLY A 1 94 ? -11.141 -5.898 -6.535 1 98.62 94 GLY A C 1
ATOM 734 O O . GLY A 1 94 ? -11.984 -6.789 -6.652 1 98.62 94 GLY A O 1
ATOM 735 N N . SER A 1 95 ? -11.117 -5.102 -5.496 1 98.5 95 SER A N 1
ATOM 736 C CA . SER A 1 95 ? -12.016 -5.285 -4.363 1 98.5 95 SER A CA 1
ATOM 737 C C . SER A 1 95 ? -13.312 -4.5 -4.547 1 98.5 95 SER A C 1
ATOM 739 O O . SER A 1 95 ? -14.234 -4.621 -3.746 1 98.5 95 SER A O 1
ATOM 741 N N . ARG A 1 96 ? -13.43 -3.688 -5.672 1 96 96 ARG A N 1
ATOM 742 C CA . ARG A 1 96 ? -14.531 -2.738 -5.84 1 96 96 ARG A CA 1
ATOM 743 C C . ARG A 1 96 ? -15.25 -2.961 -7.168 1 96 96 ARG A C 1
ATOM 745 O O . ARG A 1 96 ? -14.711 -3.604 -8.07 1 96 96 ARG A O 1
ATOM 752 N N . PRO A 1 97 ? -16.5 -2.461 -7.336 1 93.31 97 PRO A N 1
ATOM 753 C CA . PRO A 1 97 ? -17.281 -1.764 -6.316 1 93.31 97 PRO A CA 1
ATOM 754 C C . PRO A 1 97 ? -17.656 -2.666 -5.141 1 93.31 97 PRO A C 1
ATOM 756 O O . PRO A 1 97 ? -17.453 -3.881 -5.203 1 93.31 97 PRO A O 1
ATOM 759 N N . TYR A 1 98 ? -18.062 -2.01 -4.02 1 90.06 98 TYR A N 1
ATOM 760 C CA . TYR A 1 98 ? -18.406 -2.75 -2.809 1 90.06 98 TYR A CA 1
ATOM 761 C C . TYR A 1 98 ? -19.344 -3.904 -3.117 1 90.06 98 TYR A C 1
ATOM 763 O O . TYR A 1 98 ? -20.297 -3.75 -3.893 1 90.06 98 TYR A O 1
ATOM 771 N N . GLY A 1 99 ? -19 -5.086 -2.588 1 91.94 99 GLY A N 1
ATOM 772 C CA . GLY A 1 99 ? -19.844 -6.254 -2.773 1 91.94 99 GLY A CA 1
ATOM 773 C C . GLY A 1 99 ? -19.516 -7.035 -4.031 1 91.94 99 GLY A C 1
ATOM 774 O O . GLY A 1 99 ? -20.047 -8.125 -4.254 1 91.94 99 GLY A O 1
ATOM 775 N N . LYS A 1 100 ? -18.625 -6.582 -4.879 1 95.62 100 LYS A N 1
ATOM 776 C CA . LYS A 1 100 ? -18.297 -7.23 -6.145 1 95.62 100 LYS A CA 1
ATOM 777 C C . LYS A 1 100 ? -16.797 -7.508 -6.246 1 95.62 100 LYS A C 1
ATOM 779 O O . LYS A 1 100 ? -16.203 -7.375 -7.32 1 95.62 100 LYS A O 1
ATOM 784 N N . SER A 1 101 ? -16.234 -7.789 -5.137 1 98.12 101 SER A N 1
ATOM 785 C CA . SER A 1 101 ? -14.805 -8.102 -5.121 1 98.12 101 SER A CA 1
ATOM 786 C C . SER A 1 101 ? -14.5 -9.32 -5.977 1 98.12 101 SER A C 1
ATOM 788 O O . SER A 1 101 ? -15.156 -10.352 -5.855 1 98.12 101 SER A O 1
ATOM 790 N N . VAL A 1 102 ? -13.445 -9.234 -6.75 1 98.69 102 VAL A N 1
ATOM 791 C CA . VAL A 1 102 ? -13.078 -10.352 -7.613 1 98.69 102 VAL A CA 1
ATOM 792 C C . VAL A 1 102 ? -12.156 -11.305 -6.859 1 98.69 102 VAL A C 1
ATOM 794 O O . VAL A 1 102 ? -11.836 -12.391 -7.352 1 98.69 102 VAL A O 1
ATOM 797 N N . TRP A 1 103 ? -11.75 -10.938 -5.652 1 98.81 103 TRP A N 1
ATOM 798 C CA . TRP A 1 103 ? -10.812 -11.711 -4.844 1 98.81 103 TRP A CA 1
ATOM 799 C C . TRP A 1 103 ? -11.539 -12.766 -4.02 1 98.81 103 TRP A C 1
ATOM 801 O O . TRP A 1 103 ? -10.992 -13.836 -3.742 1 98.81 103 TRP A O 1
ATOM 811 N N . ALA A 1 104 ? -12.781 -12.5 -3.639 1 98.44 104 ALA A N 1
ATOM 812 C CA . ALA A 1 104 ? -13.492 -13.219 -2.588 1 98.44 104 ALA A CA 1
ATOM 813 C C . ALA A 1 104 ? -13.648 -14.695 -2.945 1 98.44 104 ALA A C 1
ATOM 815 O O . ALA A 1 104 ? -14.07 -15.031 -4.055 1 98.44 104 ALA A O 1
ATOM 816 N N . GLY A 1 105 ? -13.172 -15.469 -2.006 1 98.25 105 GLY A N 1
ATOM 817 C CA . GLY A 1 105 ? -13.352 -16.906 -2.125 1 98.25 105 GLY A CA 1
ATOM 818 C C . GLY A 1 105 ? -12.242 -17.594 -2.9 1 98.25 105 GLY A C 1
ATOM 819 O O . GLY A 1 105 ? -12.156 -18.812 -2.93 1 98.25 105 GLY A O 1
ATOM 820 N N . LYS A 1 106 ? -11.344 -16.891 -3.516 1 98.56 106 LYS A N 1
ATOM 821 C CA . LYS A 1 106 ? -10.281 -17.484 -4.32 1 98.56 106 LYS A CA 1
ATOM 822 C C . LYS A 1 106 ? -9.102 -17.906 -3.447 1 98.56 106 LYS A C 1
ATOM 824 O O . LYS A 1 106 ? -8.539 -17.094 -2.715 1 98.56 106 LYS A O 1
ATOM 829 N N . PRO A 1 107 ? -8.75 -19.203 -3.51 1 98.81 107 PRO A N 1
ATOM 830 C CA . PRO A 1 107 ? -7.543 -19.609 -2.785 1 98.81 107 PRO A CA 1
ATOM 831 C C . PRO A 1 107 ? -6.289 -18.891 -3.289 1 98.81 107 PRO A C 1
ATOM 833 O O . PRO A 1 107 ? -6.164 -18.625 -4.488 1 98.81 107 PRO A O 1
ATOM 836 N N . ALA A 1 108 ? -5.387 -18.594 -2.348 1 98.88 108 ALA A N 1
ATOM 837 C CA . ALA A 1 108 ? -4.211 -17.797 -2.686 1 98.88 108 ALA A CA 1
ATOM 838 C C . ALA A 1 108 ? -2.955 -18.359 -2.029 1 98.88 108 ALA A C 1
ATOM 840 O O . ALA A 1 108 ? -3.041 -19.188 -1.112 1 98.88 108 ALA A O 1
ATOM 841 N N . ALA A 1 109 ? -1.868 -17.969 -2.529 1 98.88 109 ALA A N 1
ATOM 842 C CA . ALA A 1 109 ? -0.557 -18.125 -1.904 1 98.88 109 ALA A CA 1
ATOM 843 C C . ALA A 1 109 ? 0.292 -16.875 -2.094 1 98.88 109 ALA A C 1
ATOM 845 O O . ALA A 1 109 ? 0.046 -16.078 -3.006 1 98.88 109 ALA A O 1
ATOM 846 N N . VAL A 1 110 ? 1.222 -16.703 -1.186 1 98.88 110 VAL A N 1
ATOM 847 C CA . VAL A 1 110 ? 2.1 -15.531 -1.202 1 98.88 110 VAL A CA 1
ATOM 848 C C . VAL A 1 110 ? 3.559 -15.984 -1.169 1 98.88 110 VAL A C 1
ATOM 850 O O . VAL A 1 110 ? 3.91 -16.922 -0.443 1 98.88 110 VAL A O 1
ATOM 853 N N . ALA A 1 111 ? 4.344 -15.414 -1.952 1 98.75 111 ALA A N 1
ATOM 854 C CA . ALA A 1 111 ? 5.793 -15.586 -1.976 1 98.75 111 ALA A CA 1
ATOM 855 C C . ALA A 1 111 ? 6.496 -14.281 -2.316 1 98.75 111 ALA A C 1
ATOM 857 O O . ALA A 1 111 ? 5.859 -13.32 -2.762 1 98.75 111 ALA A O 1
ATOM 858 N N . GLY A 1 112 ? 7.734 -14.219 -2.045 1 98.5 112 GLY A N 1
ATOM 859 C CA . GLY A 1 112 ? 8.438 -12.984 -2.371 1 98.5 112 GLY A CA 1
ATOM 860 C C . GLY A 1 112 ? 9.945 -13.125 -2.312 1 98.5 112 GLY A C 1
ATOM 861 O O . GLY A 1 112 ? 10.469 -13.898 -1.514 1 98.5 112 GLY A O 1
ATOM 862 N N . VAL A 1 113 ? 10.602 -12.367 -3.148 1 98.44 113 VAL A N 1
ATOM 863 C CA . VAL A 1 113 ? 12.055 -12.258 -3.213 1 98.44 113 VAL A CA 1
ATOM 864 C C . VAL A 1 113 ? 12.477 -10.805 -2.977 1 98.44 113 VAL A C 1
ATOM 866 O O . VAL A 1 113 ? 11.875 -9.883 -3.529 1 98.44 113 VAL A O 1
ATOM 869 N N . SER A 1 114 ? 13.352 -10.602 -2.094 1 97.5 114 SER A N 1
ATOM 870 C CA . SER A 1 114 ? 13.953 -9.289 -1.878 1 97.5 114 SER A CA 1
ATOM 871 C C . SER A 1 114 ? 15.461 -9.398 -1.682 1 97.5 114 SER A C 1
ATOM 873 O O . SER A 1 114 ? 15.984 -10.484 -1.455 1 97.5 114 SER A O 1
ATOM 875 N N . VAL A 1 115 ? 16.156 -8.289 -1.774 1 95.25 115 VAL A N 1
ATOM 876 C CA . VAL A 1 115 ? 17.609 -8.266 -1.603 1 95.25 115 VAL A CA 1
ATOM 877 C C . VAL A 1 115 ? 17.953 -8.297 -0.116 1 95.25 115 VAL A C 1
ATOM 879 O O . VAL A 1 115 ? 19.031 -8.758 0.266 1 95.25 115 VAL A O 1
ATOM 882 N N . GLY A 1 116 ? 17.062 -7.832 0.723 1 94.31 116 GLY A N 1
ATOM 883 C CA . GLY A 1 116 ? 17.312 -7.789 2.156 1 94.31 116 GLY A CA 1
ATOM 884 C C . GLY A 1 116 ? 17.219 -9.148 2.818 1 94.31 116 GLY A C 1
ATOM 885 O O . GLY A 1 116 ? 16.484 -10.031 2.348 1 94.31 116 GLY A O 1
ATOM 886 N N . ALA A 1 117 ? 17.812 -9.352 3.99 1 95.12 117 ALA A N 1
ATOM 887 C CA . ALA A 1 117 ? 17.953 -10.633 4.684 1 95.12 117 ALA A CA 1
ATOM 888 C C . ALA A 1 117 ? 16.609 -11.148 5.164 1 95.12 117 ALA A C 1
ATOM 890 O O . ALA A 1 117 ? 16.406 -12.359 5.293 1 95.12 117 ALA A O 1
ATOM 891 N N . ILE A 1 118 ? 15.68 -10.328 5.27 1 95.62 118 ILE A N 1
ATOM 892 C CA . ILE A 1 118 ? 14.422 -10.781 5.848 1 95.62 118 ILE A CA 1
ATOM 893 C C . ILE A 1 118 ? 13.5 -11.297 4.742 1 95.62 118 ILE A C 1
ATOM 895 O O . ILE A 1 118 ? 12.422 -11.82 5.016 1 95.62 118 ILE A O 1
ATOM 899 N N . GLY A 1 119 ? 13.977 -11.25 3.328 1 93.31 119 GLY A N 1
ATOM 900 C CA . GLY A 1 119 ? 13.398 -11.945 2.188 1 93.31 119 GLY A CA 1
ATOM 901 C C . GLY A 1 119 ? 12.039 -11.406 1.79 1 93.31 119 GLY A C 1
ATOM 902 O O . GLY A 1 119 ? 11.344 -12 0.958 1 93.31 119 GLY A O 1
ATOM 903 N N . THR A 1 120 ? 11.141 -10.664 2.545 1 98.38 120 THR A N 1
ATOM 904 C CA . THR A 1 120 ? 9.859 -10.008 2.309 1 98.38 120 THR A CA 1
ATOM 905 C C . THR A 1 120 ? 8.883 -10.297 3.449 1 98.38 120 THR A C 1
ATOM 907 O O . THR A 1 120 ? 7.672 -10.203 3.273 1 98.38 120 THR A O 1
ATOM 910 N N . ALA A 1 121 ? 9.383 -10.656 4.5 1 98.56 121 ALA A N 1
ATOM 911 C CA . ALA A 1 121 ? 8.578 -11.141 5.621 1 98.56 121 ALA A CA 1
ATOM 912 C C . ALA A 1 121 ? 7.566 -10.078 6.062 1 98.56 121 ALA A C 1
ATOM 914 O O . ALA A 1 121 ? 6.395 -10.383 6.277 1 98.56 121 ALA A O 1
ATOM 915 N N . LEU A 1 122 ? 7.988 -8.836 6.164 1 98.5 122 LEU A N 1
ATOM 916 C CA . LEU A 1 122 ? 7.098 -7.801 6.672 1 98.5 122 LEU A CA 1
ATOM 917 C C . LEU A 1 122 ? 6.059 -7.414 5.625 1 98.5 122 LEU A C 1
ATOM 919 O O . LEU A 1 122 ? 4.898 -7.16 5.957 1 98.5 122 LEU A O 1
ATOM 923 N N . ALA A 1 123 ? 6.477 -7.406 4.363 1 98.75 123 ALA A N 1
ATOM 924 C CA . ALA A 1 123 ? 5.516 -7.164 3.291 1 98.75 123 ALA A CA 1
ATOM 925 C C . ALA A 1 123 ? 4.445 -8.25 3.26 1 98.75 123 ALA A C 1
ATOM 927 O O . ALA A 1 123 ? 3.258 -7.961 3.096 1 98.75 123 ALA A O 1
ATOM 928 N N . GLN A 1 124 ? 4.848 -9.492 3.451 1 98.81 124 GLN A N 1
ATOM 929 C CA . GLN A 1 124 ? 3.902 -10.602 3.393 1 98.81 124 GLN A CA 1
ATOM 930 C C . GLN A 1 124 ? 2.941 -10.57 4.578 1 98.81 124 GLN A C 1
ATOM 932 O O . GLN A 1 124 ? 1.777 -10.953 4.449 1 98.81 124 GLN A O 1
ATOM 937 N N . GLN A 1 125 ? 3.426 -10.094 5.691 1 98.44 125 GLN A N 1
ATOM 938 C CA . GLN A 1 125 ? 2.521 -9.969 6.828 1 98.44 125 GLN A CA 1
ATOM 939 C C . GLN A 1 125 ? 1.422 -8.945 6.547 1 98.44 125 GLN A C 1
ATOM 941 O O . GLN A 1 125 ? 0.246 -9.203 6.812 1 98.44 125 GLN A O 1
ATOM 946 N N . HIS A 1 126 ? 1.794 -7.789 6.02 1 98.88 126 HIS A N 1
ATOM 947 C CA . HIS A 1 126 ? 0.79 -6.809 5.625 1 98.88 126 HIS A CA 1
ATOM 948 C C . HIS A 1 126 ? -0.146 -7.375 4.562 1 98.88 126 HIS A C 1
ATOM 950 O O . HIS A 1 126 ? -1.364 -7.207 4.648 1 98.88 126 HIS A O 1
ATOM 956 N N . LEU A 1 127 ? 0.413 -8.102 3.602 1 98.88 127 LEU A N 1
ATOM 957 C CA . LEU A 1 127 ? -0.375 -8.656 2.506 1 98.88 127 LEU A CA 1
ATOM 958 C C . LEU A 1 127 ? -1.387 -9.672 3.021 1 98.88 127 LEU A C 1
ATOM 960 O O . LEU A 1 127 ? -2.553 -9.656 2.619 1 98.88 127 LEU A O 1
ATOM 964 N N . ARG A 1 128 ? -0.979 -10.539 3.896 1 98.81 128 ARG A N 1
ATOM 965 C CA . ARG A 1 128 ? -1.86 -11.578 4.418 1 98.81 128 ARG A CA 1
ATOM 966 C C . ARG A 1 128 ? -3.033 -10.969 5.176 1 98.81 128 ARG A C 1
ATOM 968 O O . ARG A 1 128 ? -4.145 -11.5 5.145 1 98.81 128 ARG A O 1
ATOM 975 N N . ASN A 1 129 ? -2.834 -9.844 5.875 1 98.69 129 ASN A N 1
ATOM 976 C CA . ASN A 1 129 ? -3.939 -9.133 6.516 1 98.69 129 ASN A CA 1
ATOM 977 C C . ASN A 1 129 ? -4.953 -8.633 5.496 1 98.69 129 ASN A C 1
ATOM 979 O O . ASN A 1 129 ? -6.164 -8.773 5.691 1 98.69 129 ASN A O 1
ATOM 983 N N . VAL A 1 130 ? -4.441 -8.047 4.438 1 98.88 130 VAL A N 1
ATOM 984 C CA . VAL A 1 130 ? -5.297 -7.535 3.373 1 98.88 130 VAL A CA 1
ATOM 985 C C . VAL A 1 130 ? -6.094 -8.68 2.754 1 98.88 130 VAL A C 1
ATOM 987 O O . VAL A 1 130 ? -7.309 -8.562 2.568 1 98.88 130 VAL A O 1
ATOM 990 N N . LEU A 1 131 ? -5.398 -9.836 2.479 1 98.94 131 LEU A N 1
ATOM 991 C CA . LEU A 1 131 ? -6.051 -10.969 1.838 1 98.94 131 LEU A CA 1
ATOM 992 C C . LEU A 1 131 ? -7.109 -11.578 2.752 1 98.94 131 LEU A C 1
ATOM 994 O O . LEU A 1 131 ? -8.148 -12.047 2.279 1 98.94 131 LEU A O 1
ATOM 998 N N . ALA A 1 132 ? -6.809 -11.594 4.047 1 98.75 132 ALA A N 1
ATOM 999 C CA . ALA A 1 132 ? -7.797 -12.086 5.004 1 98.75 132 ALA A CA 1
ATOM 1000 C C . ALA A 1 132 ? -9.078 -11.258 4.941 1 98.75 132 ALA A C 1
ATOM 1002 O O . ALA A 1 132 ? -10.18 -11.812 4.879 1 98.75 132 ALA A O 1
ATOM 1003 N N . TYR A 1 133 ? -8.992 -9.992 4.906 1 98.5 133 TYR A N 1
ATOM 1004 C CA . TYR A 1 133 ? -10.156 -9.117 4.809 1 98.5 133 TYR A CA 1
ATOM 1005 C C . TYR A 1 133 ? -10.898 -9.352 3.498 1 98.5 133 TYR A C 1
ATOM 1007 O O . TYR A 1 133 ? -12.133 -9.281 3.459 1 98.5 133 TYR A O 1
ATOM 1015 N N . LEU A 1 134 ? -10.164 -9.602 2.42 1 98.69 134 LEU A N 1
ATOM 1016 C CA . LEU A 1 134 ? -10.742 -9.789 1.093 1 98.69 134 LEU A CA 1
ATOM 1017 C C . LEU A 1 134 ? -11.344 -11.188 0.953 1 98.69 134 LEU A C 1
ATOM 1019 O O . LEU A 1 134 ? -11.773 -11.57 -0.137 1 98.69 134 LEU A O 1
ATOM 1023 N N . ASP A 1 135 ? -11.258 -11.977 2.049 1 98.56 135 ASP A N 1
ATOM 1024 C CA . ASP A 1 135 ? -11.891 -13.289 2.148 1 98.56 135 ASP A CA 1
ATOM 1025 C C . ASP A 1 135 ? -11.242 -14.281 1.185 1 98.56 135 ASP A C 1
ATOM 1027 O O . ASP A 1 135 ? -11.945 -15.016 0.487 1 98.56 135 ASP A O 1
ATOM 1031 N N . MET A 1 136 ? -9.93 -14.203 1.117 1 98.81 136 MET A N 1
ATOM 1032 C CA . MET A 1 136 ? -9.18 -15.172 0.315 1 98.81 136 MET A CA 1
ATOM 1033 C C . MET A 1 136 ? -8.57 -16.25 1.196 1 98.81 136 MET A C 1
ATOM 1035 O O . MET A 1 136 ? -7.746 -15.961 2.066 1 98.81 136 MET A O 1
ATOM 1039 N N . PRO A 1 137 ? -8.984 -17.562 1.042 1 98.75 137 PRO A N 1
ATOM 1040 C CA . PRO A 1 137 ? -8.25 -18.625 1.736 1 98.75 137 PRO A CA 1
ATOM 1041 C C . PRO A 1 137 ? -6.785 -18.703 1.309 1 98.75 137 PRO A C 1
ATOM 1043 O O . PRO A 1 137 ? -6.48 -19.156 0.2 1 98.75 137 PRO A O 1
ATOM 1046 N N . THR A 1 138 ? -5.898 -18.328 2.205 1 98.81 138 THR A N 1
ATOM 1047 C CA . THR A 1 138 ? -4.492 -18.203 1.84 1 98.81 138 THR A CA 1
ATOM 1048 C C . THR A 1 138 ? -3.662 -19.312 2.484 1 98.81 138 THR A C 1
ATOM 1050 O O . THR A 1 138 ? -3.77 -19.547 3.688 1 98.81 138 THR A O 1
ATOM 1053 N N . LEU A 1 139 ? -2.918 -19.938 1.646 1 98.81 139 LEU A N 1
ATOM 1054 C CA . LEU A 1 139 ? -2.02 -20.969 2.139 1 98.81 139 LEU A CA 1
ATOM 1055 C C . LEU A 1 139 ? -1.134 -20.438 3.26 1 98.81 139 LEU A C 1
ATOM 1057 O O . LEU A 1 139 ? -0.461 -19.422 3.094 1 98.81 139 LEU A O 1
ATOM 1061 N N . ALA A 1 140 ? -1.084 -21.141 4.418 1 97.81 140 ALA A N 1
ATOM 1062 C CA . ALA A 1 140 ? -0.371 -20.656 5.598 1 97.81 140 ALA A CA 1
ATOM 1063 C C . ALA A 1 140 ? 1.104 -21.047 5.543 1 97.81 140 ALA A C 1
ATOM 1065 O O . ALA A 1 140 ? 1.981 -20.203 5.73 1 97.81 140 ALA A O 1
ATOM 1066 N N . GLN A 1 141 ? 1.293 -22.344 5.312 1 97.75 141 GLN A N 1
ATOM 1067 C CA . GLN A 1 141 ? 2.648 -22.875 5.281 1 97.75 141 GLN A CA 1
ATOM 1068 C C . GLN A 1 141 ? 2.926 -23.578 3.957 1 97.75 141 GLN A C 1
ATOM 1070 O O . GLN A 1 141 ? 2.031 -24.203 3.381 1 97.75 141 GLN A O 1
ATOM 1075 N N . PRO A 1 142 ? 4.137 -23.438 3.48 1 97.88 142 PRO A N 1
ATOM 1076 C CA . PRO A 1 142 ? 5.289 -22.75 4.055 1 97.88 142 PRO A CA 1
ATOM 1077 C C . PRO A 1 142 ? 5.27 -21.25 3.781 1 97.88 142 PRO A C 1
ATOM 1079 O O . PRO A 1 142 ? 4.582 -20.781 2.865 1 97.88 142 PRO A O 1
ATOM 1082 N N . GLU A 1 143 ? 5.953 -20.5 4.578 1 97.19 143 GLU A N 1
ATOM 1083 C CA . GLU A 1 143 ? 6.258 -19.109 4.281 1 97.19 143 GLU A CA 1
ATOM 1084 C C . GLU A 1 143 ? 7.457 -18.984 3.344 1 97.19 143 GLU A C 1
ATOM 1086 O O . GLU A 1 143 ? 8.477 -19.641 3.551 1 97.19 143 GLU A O 1
ATOM 1091 N N . ILE A 1 144 ? 7.309 -18.188 2.324 1 98.12 144 ILE A N 1
ATOM 1092 C CA . ILE A 1 144 ? 8.336 -18.078 1.294 1 98.12 144 ILE A CA 1
ATOM 1093 C C . ILE A 1 144 ? 8.984 -16.688 1.354 1 98.12 144 ILE A C 1
ATOM 1095 O O . ILE A 1 144 ? 8.602 -15.789 0.605 1 98.12 144 ILE A O 1
ATOM 1099 N N . PHE A 1 145 ? 9.961 -16.562 2.279 1 97.94 145 PHE A N 1
ATOM 1100 C CA . PHE A 1 145 ? 10.789 -15.367 2.434 1 97.94 145 PHE A CA 1
ATOM 1101 C C . PHE A 1 145 ? 12.164 -15.578 1.807 1 97.94 145 PHE A C 1
ATOM 1103 O O . PHE A 1 145 ? 13.062 -16.141 2.439 1 97.94 145 PHE A O 1
ATOM 1110 N N . ILE A 1 146 ? 12.32 -15.125 0.601 1 97.75 146 ILE A N 1
ATOM 1111 C CA . ILE A 1 146 ? 13.555 -15.469 -0.097 1 97.75 146 ILE A CA 1
ATOM 1112 C C . ILE A 1 146 ? 14.43 -14.219 -0.245 1 97.75 146 ILE A C 1
ATOM 1114 O O . ILE A 1 146 ? 13.953 -13.172 -0.689 1 97.75 146 ILE A O 1
ATOM 1118 N N . GLN A 1 147 ? 15.688 -14.32 0.195 1 97.19 147 GLN A N 1
ATOM 1119 C CA . GLN A 1 147 ? 16.688 -13.312 -0.116 1 97.19 147 GLN A CA 1
ATOM 1120 C C . GLN A 1 147 ? 17.328 -13.57 -1.48 1 97.19 147 GLN A C 1
ATOM 1122 O O . GLN A 1 147 ? 17.75 -14.688 -1.772 1 97.19 147 GLN A O 1
ATOM 1127 N N . ALA A 1 148 ? 17.344 -12.57 -2.285 1 96.06 148 ALA A N 1
ATOM 1128 C CA . ALA A 1 148 ? 18 -12.695 -3.582 1 96.06 148 ALA A CA 1
ATOM 1129 C C . ALA A 1 148 ? 19.516 -12.891 -3.412 1 96.06 148 ALA A C 1
ATOM 1131 O O . ALA A 1 148 ? 20.219 -11.977 -2.994 1 96.06 148 ALA A O 1
ATOM 1132 N N . LYS A 1 149 ? 20 -14.055 -3.658 1 95.19 149 LYS A N 1
ATOM 1133 C CA . LYS A 1 149 ? 21.406 -14.406 -3.588 1 95.19 149 LYS A CA 1
ATOM 1134 C C . LYS A 1 149 ? 21.859 -15.109 -4.863 1 95.19 149 LYS A C 1
ATOM 1136 O O . LYS A 1 149 ? 21.047 -15.602 -5.637 1 95.19 149 LYS A O 1
ATOM 1141 N N . ASP A 1 150 ? 23.203 -15.047 -4.938 1 93.81 150 ASP A N 1
ATOM 1142 C CA . ASP A 1 150 ? 23.766 -15.812 -6.047 1 93.81 150 ASP A CA 1
ATOM 1143 C C . ASP A 1 150 ? 23.328 -17.266 -5.992 1 93.81 150 ASP A C 1
ATOM 1145 O O . ASP A 1 150 ? 23.312 -17.875 -4.922 1 93.81 150 ASP A O 1
ATOM 1149 N N . GLY A 1 151 ? 22.812 -17.734 -7.137 1 95.31 151 GLY A N 1
ATOM 1150 C CA . GLY A 1 151 ? 22.422 -19.141 -7.191 1 95.31 151 GLY A CA 1
ATOM 1151 C C . GLY A 1 151 ? 20.938 -19.359 -7.039 1 95.31 151 GLY A C 1
ATOM 1152 O O . GLY A 1 151 ? 20.438 -20.469 -7.23 1 95.31 151 GLY A O 1
ATOM 1153 N N . LEU A 1 152 ? 20.219 -18.312 -6.699 1 96.5 152 LEU A N 1
ATOM 1154 C CA . LEU A 1 152 ? 18.781 -18.484 -6.578 1 96.5 152 LEU A CA 1
ATOM 1155 C C . LEU A 1 152 ? 18.172 -18.969 -7.887 1 96.5 152 LEU A C 1
ATOM 1157 O O . LEU A 1 152 ? 17.266 -19.812 -7.883 1 96.5 152 LEU A O 1
ATOM 1161 N N . PHE A 1 153 ? 18.688 -18.469 -8.914 1 97.38 153 PHE A N 1
ATOM 1162 C CA . PHE A 1 153 ? 18.266 -18.875 -10.25 1 97.38 153 PHE A CA 1
ATOM 1163 C C . PHE A 1 153 ? 19.406 -19.547 -11 1 97.38 153 PHE A C 1
ATOM 1165 O O . PHE A 1 153 ? 20.547 -19.125 -10.906 1 97.38 153 PHE A O 1
ATOM 1172 N N . ALA A 1 154 ? 19.109 -20.531 -11.734 1 97.12 154 ALA A N 1
ATOM 1173 C CA . ALA A 1 154 ? 20.062 -21.141 -12.656 1 97.12 154 ALA A CA 1
ATOM 1174 C C . ALA A 1 154 ? 20.203 -20.312 -13.922 1 97.12 154 ALA A C 1
ATOM 1176 O O . ALA A 1 154 ? 19.5 -19.312 -14.102 1 97.12 154 ALA A O 1
ATOM 1177 N N . GLU A 1 155 ? 21.078 -20.656 -14.852 1 95.31 155 GLU A N 1
ATOM 1178 C CA . GLU A 1 155 ? 21.375 -19.906 -16.062 1 95.31 155 GLU A CA 1
ATOM 1179 C C . GLU A 1 155 ? 20.156 -19.844 -16.984 1 95.31 155 GLU A C 1
ATOM 1181 O O . GLU A 1 155 ? 19.938 -18.844 -17.688 1 95.31 155 GLU A O 1
ATOM 1186 N N . ASP A 1 156 ? 19.359 -20.875 -16.891 1 96.12 156 ASP A N 1
ATOM 1187 C CA . ASP A 1 156 ? 18.234 -20.938 -17.797 1 96.12 156 ASP A CA 1
ATOM 1188 C C . ASP A 1 156 ? 17 -20.281 -17.188 1 96.12 156 ASP A C 1
ATOM 1190 O O . ASP A 1 156 ? 15.906 -20.328 -17.766 1 96.12 156 ASP A O 1
ATOM 1194 N N . GLY A 1 157 ? 17.078 -19.734 -15.992 1 95.56 157 GLY A N 1
ATOM 1195 C CA . GLY A 1 157 ? 15.977 -19.047 -15.359 1 95.56 157 GLY A CA 1
ATOM 1196 C C . GLY A 1 157 ? 15.211 -19.906 -14.383 1 95.56 157 GLY A C 1
ATOM 1197 O O . GLY A 1 157 ? 14.312 -19.422 -13.688 1 95.56 157 GLY A O 1
ATOM 1198 N N . SER A 1 158 ? 15.578 -21.203 -14.328 1 97.31 158 SER A N 1
ATOM 1199 C CA . SER A 1 158 ? 14.93 -22.078 -13.359 1 97.31 158 SER A CA 1
ATOM 1200 C C . SER A 1 158 ? 15.477 -21.859 -11.953 1 97.31 158 SER A C 1
ATOM 1202 O O . SER A 1 158 ? 16.406 -21.078 -11.758 1 97.31 158 SER A O 1
ATOM 1204 N N . ILE A 1 159 ? 14.789 -22.484 -10.977 1 97.25 159 ILE A N 1
ATOM 1205 C CA . ILE A 1 159 ? 15.227 -22.344 -9.594 1 97.25 159 ILE A CA 1
ATOM 1206 C C . ILE A 1 159 ? 16.594 -23 -9.414 1 97.25 159 ILE A C 1
ATOM 1208 O O . ILE A 1 159 ? 16.812 -24.109 -9.898 1 97.25 159 ILE A O 1
ATOM 1212 N N . GLY A 1 160 ? 17.484 -22.297 -8.75 1 97.06 160 GLY A N 1
ATOM 1213 C CA . GLY A 1 160 ? 18.797 -22.859 -8.438 1 97.06 160 GLY A CA 1
ATOM 1214 C C . GLY A 1 160 ? 18.719 -24.109 -7.578 1 97.06 160 GLY A C 1
ATOM 1215 O O . GLY A 1 160 ? 17.75 -24.297 -6.84 1 97.06 160 GLY A O 1
ATOM 1216 N N . ALA A 1 161 ? 19.75 -24.875 -7.664 1 95.81 161 ALA A N 1
ATOM 1217 C CA . ALA A 1 161 ? 19.781 -26.172 -7.004 1 95.81 161 ALA A CA 1
ATOM 1218 C C . ALA A 1 161 ? 19.578 -26.031 -5.496 1 95.81 161 ALA A C 1
ATOM 1220 O O . ALA A 1 161 ? 18.906 -26.859 -4.871 1 95.81 161 ALA A O 1
ATOM 1221 N N . GLY A 1 162 ? 20.109 -25.016 -4.922 1 95.12 162 GLY A N 1
ATOM 1222 C CA . GLY A 1 162 ? 20.062 -24.812 -3.482 1 95.12 162 GLY A CA 1
ATOM 1223 C C . GLY A 1 162 ? 18.672 -24.562 -2.953 1 95.12 162 GLY A C 1
ATOM 1224 O O . GLY A 1 162 ? 18.375 -24.828 -1.785 1 95.12 162 GLY A O 1
ATOM 1225 N N . SER A 1 163 ? 17.766 -24.109 -3.854 1 96.19 163 SER A N 1
ATOM 1226 C CA . SER A 1 163 ? 16.438 -23.719 -3.402 1 96.19 163 SER A CA 1
ATOM 1227 C C . SER A 1 163 ? 15.359 -24.578 -4.07 1 96.19 163 SER A C 1
ATOM 1229 O O . SER A 1 163 ? 14.18 -24.484 -3.729 1 96.19 163 SER A O 1
ATOM 1231 N N . ARG A 1 164 ? 15.719 -25.422 -4.938 1 96.62 164 ARG A N 1
ATOM 1232 C CA . ARG A 1 164 ? 14.773 -26.094 -5.816 1 96.62 164 ARG A CA 1
ATOM 1233 C C . ARG A 1 164 ? 13.797 -26.953 -5.016 1 96.62 164 ARG A C 1
ATOM 1235 O O . ARG A 1 164 ? 12.586 -26.906 -5.25 1 96.62 164 ARG A O 1
ATOM 1242 N N . ASP A 1 165 ? 14.266 -27.734 -4.125 1 97.12 165 ASP A N 1
ATOM 1243 C CA . ASP A 1 165 ? 13.406 -28.625 -3.35 1 97.12 165 ASP A CA 1
ATOM 1244 C C . ASP A 1 165 ? 12.43 -27.812 -2.484 1 97.12 165 ASP A C 1
ATOM 1246 O O . ASP A 1 165 ? 11.258 -28.172 -2.375 1 97.12 165 ASP A O 1
ATOM 1250 N N . PHE A 1 166 ? 12.945 -26.828 -1.874 1 97.38 166 PHE A N 1
ATOM 1251 C CA . PHE A 1 166 ? 12.133 -25.969 -1.032 1 97.38 166 PHE A CA 1
ATOM 1252 C C . PHE A 1 166 ? 11.008 -25.328 -1.84 1 97.38 166 PHE A C 1
ATOM 1254 O O . PHE A 1 166 ? 9.844 -25.375 -1.442 1 97.38 166 PHE A O 1
ATOM 1261 N N . VAL A 1 167 ? 11.297 -24.766 -3.002 1 98.12 167 VAL A N 1
ATOM 1262 C CA . VAL A 1 167 ? 10.32 -24.094 -3.85 1 98.12 167 VAL A CA 1
ATOM 1263 C C . VAL A 1 167 ? 9.336 -25.109 -4.422 1 98.12 167 VAL A C 1
ATOM 1265 O O . VAL A 1 167 ? 8.133 -24.844 -4.504 1 98.12 167 VAL A O 1
ATOM 1268 N N . ASN A 1 168 ? 9.867 -26.234 -4.785 1 98 168 ASN A N 1
ATOM 1269 C CA . ASN A 1 168 ? 8.992 -27.297 -5.273 1 98 168 ASN A CA 1
ATOM 1270 C C . ASN A 1 168 ? 7.98 -27.719 -4.215 1 98 168 ASN A C 1
ATOM 1272 O O . ASN A 1 168 ? 6.812 -27.969 -4.531 1 98 168 ASN A O 1
ATOM 1276 N N . GLY A 1 169 ? 8.438 -27.859 -3.006 1 98.31 169 GLY A N 1
ATOM 1277 C CA . GLY A 1 169 ? 7.512 -28.141 -1.921 1 98.31 169 GLY A CA 1
ATOM 1278 C C . GLY A 1 169 ? 6.391 -27.125 -1.801 1 98.31 169 GLY A C 1
ATOM 1279 O O . GLY A 1 169 ? 5.23 -27.5 -1.614 1 98.31 169 GLY A O 1
ATOM 1280 N N . PHE A 1 170 ? 6.66 -25.891 -1.897 1 98.56 170 PHE A N 1
ATOM 1281 C CA . PHE A 1 170 ? 5.688 -24.812 -1.883 1 98.56 170 PHE A CA 1
ATOM 1282 C C . PHE A 1 170 ? 4.688 -24.969 -3.021 1 98.56 170 PHE A C 1
ATOM 1284 O O . PHE A 1 170 ? 3.475 -24.875 -2.811 1 98.56 170 PHE A O 1
ATOM 1291 N N . VAL A 1 171 ? 5.211 -25.203 -4.238 1 98.38 171 VAL A N 1
ATOM 1292 C CA . VAL A 1 171 ? 4.371 -25.281 -5.43 1 98.38 171 VAL A CA 1
ATOM 1293 C C . VAL A 1 171 ? 3.391 -26.453 -5.281 1 98.38 171 VAL A C 1
ATOM 1295 O O . VAL A 1 171 ? 2.203 -26.312 -5.586 1 98.38 171 VAL A O 1
ATOM 1298 N N . GLN A 1 172 ? 3.857 -27.562 -4.766 1 98.12 172 GLN A N 1
ATOM 1299 C CA . GLN A 1 172 ? 3.004 -28.719 -4.578 1 98.12 172 GLN A CA 1
ATOM 1300 C C . GLN A 1 172 ? 1.932 -28.453 -3.527 1 98.12 172 GLN A C 1
ATOM 1302 O O . GLN A 1 172 ? 0.776 -28.859 -3.699 1 98.12 172 GLN A O 1
ATOM 1307 N N . LYS A 1 173 ? 2.285 -27.812 -2.506 1 98.5 173 LYS A N 1
ATOM 1308 C CA . LYS A 1 173 ? 1.316 -27.484 -1.463 1 98.5 173 LYS A CA 1
ATOM 1309 C C . LYS A 1 173 ? 0.275 -26.5 -1.973 1 98.5 173 LYS A C 1
ATOM 1311 O O . LYS A 1 173 ? -0.91 -26.609 -1.651 1 98.5 173 LYS A O 1
ATOM 1316 N N . PHE A 1 174 ? 0.761 -25.578 -2.721 1 98.62 174 PHE A N 1
ATOM 1317 C CA . PHE A 1 174 ? -0.175 -24.609 -3.297 1 98.62 174 PHE A CA 1
ATOM 1318 C C . PHE A 1 174 ? -1.13 -25.297 -4.266 1 98.62 174 PHE A C 1
ATOM 1320 O O . PHE A 1 174 ? -2.332 -25.031 -4.262 1 98.62 174 PHE A O 1
ATOM 1327 N N . ALA A 1 175 ? -0.633 -26.156 -5.066 1 97.94 175 ALA A N 1
ATOM 1328 C CA . ALA A 1 175 ? -1.473 -26.922 -5.992 1 97.94 175 ALA A CA 1
ATOM 1329 C C . ALA A 1 175 ? -2.547 -27.703 -5.242 1 97.94 175 ALA A C 1
ATOM 1331 O O . ALA A 1 175 ? -3.721 -27.672 -5.621 1 97.94 175 ALA A O 1
ATOM 1332 N N . ALA A 1 176 ? -2.148 -28.375 -4.223 1 97.88 176 ALA A N 1
ATOM 1333 C CA . ALA A 1 176 ? -3.1 -29.125 -3.408 1 97.88 176 ALA A CA 1
ATOM 1334 C C . ALA A 1 176 ? -4.137 -28.203 -2.779 1 97.88 176 ALA A C 1
ATOM 1336 O O . ALA A 1 176 ? -5.316 -28.547 -2.697 1 97.88 176 ALA A O 1
ATOM 1337 N N . TRP A 1 177 ? -3.688 -27.031 -2.371 1 98.38 177 TRP A N 1
ATOM 1338 C CA . TRP A 1 177 ? -4.566 -26.031 -1.766 1 98.38 177 TRP A CA 1
ATOM 1339 C C . TRP A 1 177 ? -5.617 -25.547 -2.762 1 98.38 177 TRP A C 1
ATOM 1341 O O . TRP A 1 177 ? -6.809 -25.5 -2.441 1 98.38 177 TRP A O 1
ATOM 1351 N N . ALA A 1 178 ? -5.156 -25.234 -3.953 1 98 178 ALA A N 1
ATOM 1352 C CA . ALA A 1 178 ? -6.055 -24.797 -5.016 1 98 178 ALA A CA 1
ATOM 1353 C C . ALA A 1 178 ? -7.078 -25.875 -5.352 1 98 178 ALA A C 1
ATOM 1355 O O . ALA A 1 178 ? -8.266 -25.578 -5.512 1 98 178 ALA A O 1
ATOM 1356 N N . ARG A 1 179 ? -6.684 -27.125 -5.406 1 96.94 179 ARG A N 1
ATOM 1357 C CA . ARG A 1 179 ? -7.566 -28.234 -5.73 1 96.94 179 ARG A CA 1
ATOM 1358 C C . ARG A 1 179 ? -8.609 -28.453 -4.641 1 96.94 179 ARG A C 1
ATOM 1360 O O . ARG A 1 179 ? -9.773 -28.734 -4.934 1 96.94 179 ARG A O 1
ATOM 1367 N N . LYS A 1 180 ? -8.148 -28.281 -3.469 1 96.94 180 LYS A N 1
ATOM 1368 C CA . LYS A 1 180 ? -9.031 -28.484 -2.324 1 96.94 180 LYS A CA 1
ATOM 1369 C C . LYS A 1 180 ? -10.18 -27.469 -2.336 1 96.94 180 LYS A C 1
ATOM 1371 O O . LYS A 1 180 ? -11.266 -27.766 -1.831 1 96.94 180 LYS A O 1
ATOM 1376 N N . HIS A 1 181 ? -10.023 -26.297 -2.885 1 96.38 181 HIS A N 1
ATOM 1377 C CA . HIS A 1 181 ? -11.016 -25.234 -2.842 1 96.38 181 HIS A CA 1
ATOM 1378 C C . HIS A 1 181 ? -11.828 -25.188 -4.129 1 96.38 181 HIS A C 1
ATOM 1380 O O . HIS A 1 181 ? -12.578 -24.234 -4.359 1 96.38 181 HIS A O 1
ATOM 1386 N N . GLN A 1 182 ? -11.719 -26.156 -5.043 1 89 182 GLN A N 1
ATOM 1387 C CA . GLN A 1 182 ? -12.555 -26.281 -6.23 1 89 182 GLN A CA 1
ATOM 1388 C C . GLN A 1 182 ? -13.914 -26.891 -5.887 1 89 182 GLN A C 1
ATO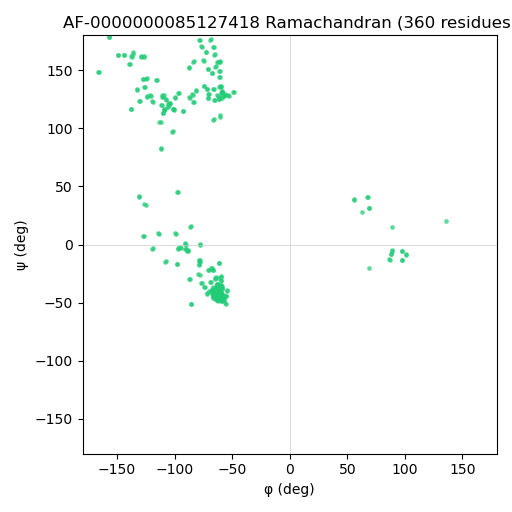M 1390 O O . GLN A 1 182 ? -14.008 -27.734 -4.988 1 89 182 GLN A O 1
ATOM 1395 N N . MET B 1 1 ? 8.859 34.25 14.578 1 56.5 1 MET B N 1
ATOM 1396 C CA . MET B 1 1 ? 9.289 32.844 14.711 1 56.5 1 MET B CA 1
ATOM 1397 C C . MET B 1 1 ? 9.258 32.156 13.359 1 56.5 1 MET B C 1
ATOM 1399 O O . MET B 1 1 ? 8.477 32.5 12.477 1 56.5 1 MET B O 1
ATOM 1403 N N . SER B 1 2 ? 10.25 31.391 12.867 1 77.5 2 SER B N 1
ATOM 1404 C CA . SER B 1 2 ? 10.297 30.828 11.523 1 77.5 2 SER B CA 1
ATOM 1405 C C . SER B 1 2 ? 9.117 29.906 11.273 1 77.5 2 SER B C 1
ATOM 1407 O O . SER B 1 2 ? 8.602 29.281 12.211 1 77.5 2 SER B O 1
ATOM 1409 N N . GLN B 1 3 ? 8.328 30.047 10.242 1 93 3 GLN B N 1
ATOM 1410 C CA . GLN B 1 3 ? 7.141 29.297 9.867 1 93 3 GLN B CA 1
ATOM 1411 C C . GLN B 1 3 ? 7.477 27.844 9.578 1 93 3 GLN B C 1
ATOM 1413 O O . GLN B 1 3 ? 8.508 27.547 8.977 1 93 3 GLN B O 1
ATOM 1418 N N . ILE B 1 4 ? 6.73 26.969 10.227 1 97.12 4 ILE B N 1
ATOM 1419 C CA . ILE B 1 4 ? 6.855 25.531 9.953 1 97.12 4 ILE B CA 1
ATOM 1420 C C . ILE B 1 4 ? 5.848 25.125 8.883 1 97.12 4 ILE B C 1
ATOM 1422 O O . ILE B 1 4 ? 4.637 25.234 9.078 1 97.12 4 ILE B O 1
ATOM 1426 N N . LYS B 1 5 ? 6.398 24.719 7.777 1 98.19 5 LYS B N 1
ATOM 1427 C CA . LYS B 1 5 ? 5.559 24.203 6.707 1 98.19 5 LYS B CA 1
ATOM 1428 C C . LYS B 1 5 ? 5.305 22.703 6.891 1 98.19 5 LYS B C 1
ATOM 1430 O O . LYS B 1 5 ? 6.25 21.922 7.047 1 98.19 5 LYS B O 1
ATOM 1435 N N . VAL B 1 6 ? 3.998 22.359 6.875 1 98.62 6 VAL B N 1
ATOM 1436 C CA . VAL B 1 6 ? 3.588 20.969 7.023 1 98.62 6 VAL B CA 1
ATOM 1437 C C . VAL B 1 6 ? 3.02 20.453 5.699 1 98.62 6 VAL B C 1
ATOM 1439 O O . VAL B 1 6 ? 2.004 20.969 5.219 1 98.62 6 VAL B O 1
ATOM 1442 N N . ALA B 1 7 ? 3.729 19.516 5.09 1 98.88 7 ALA B N 1
ATOM 1443 C CA . ALA B 1 7 ? 3.152 18.828 3.941 1 98.88 7 ALA B CA 1
ATOM 1444 C C . ALA B 1 7 ? 2.027 17.891 4.371 1 98.88 7 ALA B C 1
ATOM 1446 O O . ALA B 1 7 ? 2.205 17.062 5.273 1 98.88 7 ALA B O 1
ATOM 1447 N N . VAL B 1 8 ? 0.853 18.047 3.762 1 98.88 8 VAL B N 1
ATOM 1448 C CA . VAL B 1 8 ? -0.307 17.203 4.066 1 98.88 8 VAL B CA 1
ATOM 1449 C C . VAL B 1 8 ? -0.54 16.203 2.934 1 98.88 8 VAL B C 1
ATOM 1451 O O . VAL B 1 8 ? -0.768 16.609 1.787 1 98.88 8 VAL B O 1
ATOM 1454 N N . ILE B 1 9 ? -0.455 14.938 3.275 1 98.88 9 ILE B N 1
ATOM 1455 C CA . ILE B 1 9 ? -0.68 13.867 2.312 1 98.88 9 ILE B CA 1
ATOM 1456 C C . ILE B 1 9 ? -2.006 13.172 2.613 1 98.88 9 ILE B C 1
ATOM 1458 O O . ILE B 1 9 ? -2.176 12.586 3.684 1 98.88 9 ILE B O 1
ATOM 1462 N N . VAL B 1 10 ? -2.918 13.266 1.672 1 98.88 10 VAL B N 1
ATOM 1463 C CA . VAL B 1 10 ? -4.234 12.656 1.827 1 98.88 10 VAL B CA 1
ATOM 1464 C C . VAL B 1 10 ? -4.32 11.383 0.984 1 98.88 10 VAL B C 1
ATOM 1466 O O . VAL B 1 10 ? -4.191 11.438 -0.241 1 98.88 10 VAL B O 1
ATOM 1469 N N . GLY B 1 11 ? -4.59 10.258 1.599 1 98.62 11 GLY B N 1
ATOM 1470 C CA . GLY B 1 11 ? -4.527 8.953 0.961 1 98.62 11 GLY B CA 1
ATOM 1471 C C . GLY B 1 11 ? -5.812 8.578 0.251 1 98.62 11 GLY B C 1
ATOM 1472 O O . GLY B 1 11 ? -6.047 7.402 -0.04 1 98.62 11 GLY B O 1
ATOM 1473 N N . SER B 1 12 ? -6.684 9.523 0.016 1 97.62 12 SER B N 1
ATOM 1474 C CA . SER B 1 12 ? -7.914 9.297 -0.736 1 97.62 12 SER B CA 1
ATOM 1475 C C . SER B 1 12 ? -8.055 10.297 -1.883 1 97.62 12 SER B C 1
ATOM 1477 O O . SER B 1 12 ? -7.73 11.477 -1.731 1 97.62 12 SER B O 1
ATOM 1479 N N . LEU B 1 13 ? -8.602 9.789 -3.029 1 98.06 13 LEU B N 1
ATOM 1480 C CA . LEU B 1 13 ? -8.633 10.617 -4.227 1 98.06 13 LEU B CA 1
ATOM 1481 C C . LEU B 1 13 ? -10.055 11.078 -4.531 1 98.06 13 LEU B C 1
ATOM 1483 O O . LEU B 1 13 ? -10.258 11.984 -5.34 1 98.06 13 LEU B O 1
ATOM 1487 N N . ARG B 1 14 ? -11.031 10.469 -3.916 1 96.88 14 ARG B N 1
ATOM 1488 C CA . ARG B 1 14 ? -12.414 10.781 -4.277 1 96.88 14 ARG B CA 1
ATOM 1489 C C . ARG B 1 14 ? -12.75 12.227 -3.941 1 96.88 14 ARG B C 1
ATOM 1491 O O . ARG B 1 14 ? -12.219 12.789 -2.979 1 96.88 14 ARG B O 1
ATOM 1498 N N . LYS B 1 15 ? -13.664 12.805 -4.633 1 96.38 15 LYS B N 1
ATOM 1499 C CA . LYS B 1 15 ? -14.047 14.211 -4.508 1 96.38 15 LYS B CA 1
ATOM 1500 C C . LYS B 1 15 ? -14.555 14.523 -3.102 1 96.38 15 LYS B C 1
ATOM 1502 O O . LYS B 1 15 ? -14.211 15.555 -2.523 1 96.38 15 LYS B O 1
ATOM 1507 N N . ASP B 1 16 ? -15.391 1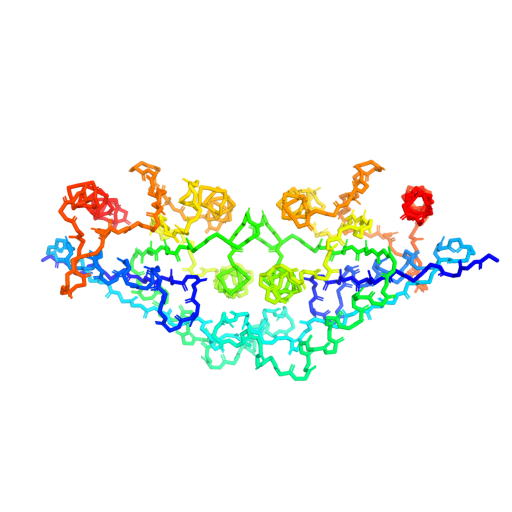3.664 -2.557 1 95.81 16 ASP B N 1
ATOM 1508 C CA . ASP B 1 16 ? -15.992 13.891 -1.245 1 95.81 16 ASP B CA 1
ATOM 1509 C C . ASP B 1 16 ? -15.234 13.133 -0.157 1 95.81 16 ASP B C 1
ATOM 1511 O O . ASP B 1 16 ? -15.836 12.492 0.701 1 95.81 16 ASP B O 1
ATOM 1515 N N . SER B 1 17 ? -13.953 13.242 -0.256 1 97.19 17 SER B N 1
ATOM 1516 C CA . SER B 1 17 ? -13.078 12.562 0.688 1 97.19 17 SER B CA 1
ATOM 1517 C C . SER B 1 17 ? -13.258 13.102 2.102 1 97.19 17 SER B C 1
ATOM 1519 O O . SER B 1 17 ? -13.039 14.289 2.35 1 97.19 17 SER B O 1
ATOM 1521 N N . PHE B 1 18 ? -13.57 12.188 3.043 1 97.75 18 PHE B N 1
ATOM 1522 C CA . PHE B 1 18 ? -13.617 12.547 4.457 1 97.75 18 PHE B CA 1
ATOM 1523 C C . PHE B 1 18 ? -12.242 12.984 4.953 1 97.75 18 PHE B C 1
ATOM 1525 O O . PHE B 1 18 ? -12.141 13.875 5.793 1 97.75 18 PHE B O 1
ATOM 1532 N N . ASN B 1 19 ? -11.25 12.383 4.41 1 98.62 19 ASN B N 1
ATOM 1533 C CA . ASN B 1 19 ? -9.891 12.641 4.871 1 98.62 19 ASN B CA 1
ATOM 1534 C C . ASN B 1 19 ? -9.367 13.984 4.355 1 98.62 19 ASN B C 1
ATOM 1536 O O . ASN B 1 19 ? -8.609 14.664 5.047 1 98.62 19 ASN B O 1
ATOM 1540 N N . ARG B 1 20 ? -9.781 14.359 3.17 1 98.25 20 ARG B N 1
ATOM 1541 C CA . ARG B 1 20 ? -9.461 15.695 2.695 1 98.25 20 ARG B CA 1
ATOM 1542 C C . ARG B 1 20 ? -10.172 16.766 3.523 1 98.25 20 ARG B C 1
ATOM 1544 O O . ARG B 1 20 ? -9.57 17.766 3.904 1 98.25 20 ARG B O 1
ATOM 1551 N N . LYS B 1 21 ? -11.438 16.516 3.811 1 97.88 21 LYS B N 1
ATOM 1552 C CA . LYS B 1 21 ? -12.195 17.438 4.664 1 97.88 21 LYS B CA 1
ATOM 1553 C C . LYS B 1 21 ? -11.562 17.547 6.047 1 97.88 21 LYS B C 1
ATOM 1555 O O . LYS B 1 21 ? -11.461 18.641 6.602 1 97.88 21 LYS B O 1
ATOM 1560 N N . PHE B 1 22 ? -11.148 16.422 6.555 1 98.56 22 PHE B N 1
ATOM 1561 C CA . PHE B 1 22 ? -10.516 16.375 7.871 1 98.56 22 PHE B CA 1
ATOM 1562 C C . PHE B 1 22 ? -9.203 17.156 7.867 1 98.56 22 PHE B C 1
ATOM 1564 O O . PHE B 1 22 ? -8.914 17.906 8.805 1 98.56 22 PHE B O 1
ATOM 1571 N N . ALA B 1 23 ? -8.438 16.984 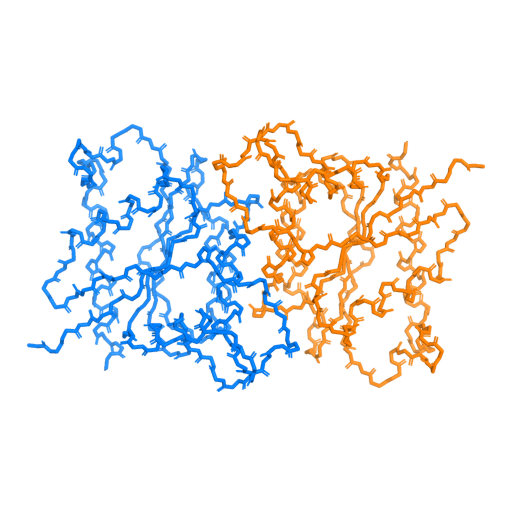6.816 1 98.56 23 ALA B N 1
ATOM 1572 C CA . ALA B 1 23 ? -7.191 17.734 6.668 1 98.56 23 ALA B CA 1
ATOM 1573 C C . ALA B 1 23 ? -7.449 19.234 6.703 1 98.56 23 ALA B C 1
ATOM 1575 O O . ALA B 1 23 ? -6.746 19.984 7.395 1 98.56 23 ALA B O 1
ATOM 1576 N N . ASP B 1 24 ? -8.445 19.656 5.988 1 98 24 ASP B N 1
ATOM 1577 C CA . ASP B 1 24 ? -8.805 21.062 5.949 1 98 24 ASP B CA 1
ATOM 1578 C C . ASP B 1 24 ? -9.242 21.562 7.328 1 98 24 ASP B C 1
ATOM 1580 O O . ASP B 1 24 ? -8.867 22.656 7.742 1 98 24 ASP B O 1
ATOM 1584 N N . ALA B 1 25 ? -10.008 20.75 7.98 1 98.12 25 ALA B N 1
ATOM 1585 C CA . ALA B 1 25 ? -10.492 21.094 9.312 1 98.12 25 ALA B CA 1
ATOM 1586 C C . ALA B 1 25 ? -9.344 21.188 10.305 1 98.12 25 ALA B C 1
ATOM 1588 O O . ALA B 1 25 ? -9.32 22.078 11.164 1 98.12 25 ALA B O 1
ATOM 1589 N N . ILE B 1 26 ? -8.406 20.297 10.234 1 98.19 26 ILE B N 1
ATOM 1590 C CA . ILE B 1 26 ? -7.211 20.312 11.078 1 98.19 26 ILE B CA 1
ATOM 1591 C C . ILE B 1 26 ? -6.43 21.609 10.844 1 98.19 26 ILE B C 1
ATOM 1593 O O . ILE B 1 26 ? -5.973 22.25 11.789 1 98.19 26 ILE B O 1
ATOM 1597 N N . ALA B 1 27 ? -6.289 21.969 9.609 1 97.56 27 ALA B N 1
ATOM 1598 C CA . ALA B 1 27 ? -5.539 23.172 9.25 1 97.56 27 ALA B CA 1
ATOM 1599 C C . ALA B 1 27 ? -6.152 24.422 9.891 1 97.56 27 ALA B C 1
ATOM 1601 O O . ALA B 1 27 ? -5.434 25.359 10.258 1 97.56 27 ALA B O 1
ATOM 1602 N N . ARG B 1 28 ? -7.434 24.438 10.094 1 96.44 28 ARG B N 1
ATOM 1603 C CA . ARG B 1 28 ? -8.141 25.578 10.688 1 96.44 28 ARG B CA 1
ATOM 1604 C C . ARG B 1 28 ? -7.816 25.703 12.172 1 96.44 28 ARG B C 1
ATOM 1606 O O . ARG B 1 28 ? -7.996 26.766 12.766 1 96.44 28 ARG B O 1
ATOM 1613 N N . LEU B 1 29 ? -7.383 24.625 12.742 1 97.12 29 LEU B N 1
ATOM 1614 C CA . LEU B 1 29 ? -7.074 24.609 14.164 1 97.12 29 LEU B CA 1
ATOM 1615 C C . LEU B 1 29 ? -5.594 24.875 14.406 1 97.12 29 LEU B C 1
ATOM 1617 O O . LEU B 1 29 ? -5.141 24.891 15.555 1 97.12 29 LEU B O 1
ATOM 1621 N N . ALA B 1 30 ? -4.824 25.016 13.336 1 95.69 30 ALA B N 1
ATOM 1622 C CA . ALA B 1 30 ? -3.375 25.156 13.43 1 95.69 30 ALA B CA 1
ATOM 1623 C C . ALA B 1 30 ? -2.994 26.375 14.273 1 95.69 30 ALA B C 1
ATOM 1625 O O . ALA B 1 30 ? -3.547 27.469 14.086 1 95.69 30 ALA B O 1
ATOM 1626 N N . PRO B 1 31 ? -2.102 26.234 15.234 1 95.5 31 PRO B N 1
ATOM 1627 C CA . PRO B 1 31 ? -1.585 27.406 15.93 1 95.5 31 PRO B CA 1
ATOM 1628 C C . PRO B 1 31 ? -0.742 28.312 15.031 1 95.5 31 PRO B C 1
ATOM 1630 O O . PRO B 1 31 ? -0.385 27.906 13.914 1 95.5 31 PRO B O 1
ATOM 1633 N N . GLU B 1 32 ? -0.418 29.453 15.516 1 93.44 32 GLU B N 1
ATOM 1634 C CA . GLU B 1 32 ? 0.411 30.391 14.758 1 93.44 32 GLU B CA 1
ATOM 1635 C C . GLU B 1 32 ? 1.768 29.781 14.422 1 93.44 32 GLU B C 1
ATOM 1637 O O . GLU B 1 32 ? 2.367 29.094 15.25 1 93.44 32 GLU B O 1
ATOM 1642 N N . GLY B 1 33 ? 2.217 29.969 13.188 1 94.31 33 GLY B N 1
ATOM 1643 C CA . GLY B 1 33 ? 3.539 29.531 12.781 1 94.31 33 GLY B CA 1
ATOM 1644 C C . GLY B 1 33 ? 3.525 28.188 12.078 1 94.31 33 GLY B C 1
ATOM 1645 O O . GLY B 1 33 ? 4.539 27.766 11.516 1 94.31 33 GLY B O 1
ATOM 1646 N N . LEU B 1 34 ? 2.471 27.5 12.156 1 96.12 34 LEU B N 1
ATOM 1647 C CA . LEU B 1 34 ? 2.328 26.234 11.445 1 96.12 34 LEU B CA 1
ATOM 1648 C C . LEU B 1 34 ? 1.426 26.391 10.227 1 96.12 34 LEU B C 1
ATOM 1650 O O . LEU B 1 34 ? 0.29 26.859 10.352 1 96.12 34 LEU B O 1
ATOM 1654 N N . VAL B 1 35 ? 1.965 26.078 9.062 1 97.31 35 VAL B N 1
ATOM 1655 C CA . VAL B 1 35 ? 1.223 26.234 7.816 1 97.31 35 VAL B CA 1
ATOM 1656 C C . VAL B 1 35 ? 1.082 24.875 7.125 1 97.31 35 VAL B C 1
ATOM 1658 O O . VAL B 1 35 ? 2.08 24.219 6.836 1 97.31 35 VAL B O 1
ATOM 1661 N N . PHE B 1 36 ? -0.144 24.5 6.859 1 98 36 PHE B N 1
ATOM 1662 C CA . PHE B 1 36 ? -0.435 23.203 6.234 1 98 36 PHE B CA 1
ATOM 1663 C C . PHE B 1 36 ? -0.62 23.375 4.73 1 98 36 PHE B C 1
ATOM 1665 O O . PHE B 1 36 ? -1.366 24.25 4.281 1 98 36 PHE B O 1
ATOM 1672 N N . GLU B 1 37 ? 0.063 22.547 3.979 1 97.75 37 GLU B N 1
ATOM 1673 C CA . GLU B 1 37 ? -0.047 22.562 2.523 1 97.75 37 GLU B CA 1
ATOM 1674 C C . GLU B 1 37 ? -0.287 21.172 1.975 1 97.75 37 GLU B C 1
ATOM 1676 O O . GLU B 1 37 ? 0.528 20.266 2.184 1 97.75 37 GLU B O 1
ATOM 1681 N N . GLN B 1 38 ? -1.364 21.031 1.246 1 97.69 38 GLN B N 1
ATOM 1682 C CA . GLN B 1 38 ? -1.669 19.734 0.667 1 97.69 38 GLN B CA 1
ATOM 1683 C C . GLN B 1 38 ? -0.76 19.422 -0.522 1 97.69 38 GLN B C 1
ATOM 1685 O O . GLN B 1 38 ? -0.495 20.312 -1.346 1 97.69 38 GLN B O 1
ATOM 1690 N N . VAL B 1 39 ? -0.272 18.234 -0.587 1 98.56 39 VAL B N 1
ATOM 1691 C CA . VAL B 1 39 ? 0.548 17.75 -1.692 1 98.56 39 VAL B CA 1
ATOM 1692 C C . VAL B 1 39 ? -0.256 16.766 -2.541 1 98.56 39 VAL B C 1
ATOM 1694 O O . VAL B 1 39 ? -0.809 15.797 -2.021 1 98.56 39 VAL B O 1
ATOM 1697 N N . ALA B 1 40 ? -0.335 17.047 -3.793 1 97.94 40 ALA B N 1
ATOM 1698 C CA . ALA B 1 40 ? -1.086 16.172 -4.699 1 97.94 40 ALA B CA 1
ATOM 1699 C C . ALA B 1 40 ? -0.348 14.859 -4.938 1 97.94 40 ALA B C 1
ATOM 1701 O O . ALA B 1 40 ? 0.858 14.859 -5.195 1 97.94 40 ALA B O 1
ATOM 1702 N N . ILE B 1 41 ? -1.122 13.773 -4.848 1 98.5 41 ILE B N 1
ATOM 1703 C CA . ILE B 1 41 ? -0.488 12.484 -5.105 1 98.5 41 ILE B CA 1
ATOM 1704 C C . ILE B 1 41 ? -1.278 11.719 -6.168 1 98.5 41 ILE B C 1
ATOM 1706 O O . ILE B 1 41 ? -0.978 10.562 -6.461 1 98.5 41 ILE B O 1
ATOM 1710 N N . ASP B 1 42 ? -2.25 12.32 -6.785 1 97.81 42 ASP B N 1
ATOM 1711 C CA . ASP B 1 42 ? -3.203 11.688 -7.688 1 97.81 42 ASP B CA 1
ATOM 1712 C C . ASP B 1 42 ? -2.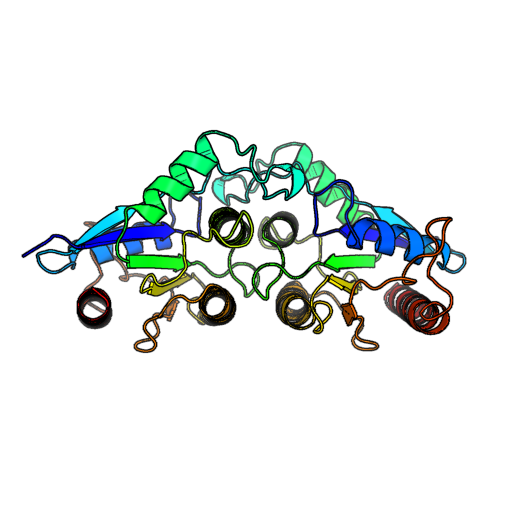592 11.477 -9.07 1 97.81 42 ASP B C 1
ATOM 1714 O O . ASP B 1 42 ? -3.1 10.68 -9.867 1 97.81 42 ASP B O 1
ATOM 1718 N N . ASN B 1 43 ? -1.535 12.133 -9.383 1 97.12 43 ASN B N 1
ATOM 1719 C CA . ASN B 1 43 ? -0.97 12.047 -10.727 1 97.12 43 ASN B CA 1
ATOM 1720 C C . ASN B 1 43 ? 0.409 11.391 -10.711 1 97.12 43 ASN B C 1
ATOM 1722 O O . ASN B 1 43 ? 1.147 11.477 -11.695 1 97.12 43 ASN B O 1
ATOM 1726 N N . LEU B 1 44 ? 0.816 10.836 -9.633 1 98.38 44 LEU B N 1
ATOM 1727 C CA . LEU B 1 44 ? 2.068 10.094 -9.586 1 98.38 44 LEU B CA 1
ATOM 1728 C C . LEU B 1 44 ? 1.951 8.781 -10.359 1 98.38 44 LEU B C 1
ATOM 1730 O O . LEU B 1 44 ? 0.979 8.047 -10.195 1 98.38 44 LEU B O 1
ATOM 1734 N N . PRO B 1 45 ? 2.889 8.523 -11.25 1 98 45 PRO B N 1
ATOM 1735 C CA . PRO B 1 45 ? 2.891 7.184 -11.844 1 98 45 PRO B CA 1
ATOM 1736 C C . PRO B 1 45 ? 3.129 6.078 -10.82 1 98 45 PRO B C 1
ATOM 1738 O O . PRO B 1 45 ? 3.652 6.344 -9.734 1 98 45 PRO B O 1
ATOM 1741 N N . LEU B 1 46 ? 2.699 4.879 -11.133 1 98.25 46 LEU B N 1
ATOM 1742 C CA . LEU B 1 46 ? 3.084 3.752 -10.289 1 98.25 46 LEU B CA 1
ATOM 1743 C C . LEU B 1 46 ? 4.602 3.609 -10.227 1 98.25 46 LEU B C 1
ATOM 1745 O O . LEU B 1 46 ? 5.277 3.678 -11.258 1 98.25 46 LEU B O 1
ATOM 1749 N N . TYR B 1 47 ? 5.137 3.475 -9.055 1 98.19 47 TYR B N 1
ATOM 1750 C CA . TYR B 1 47 ? 6.582 3.447 -8.875 1 98.19 47 TYR B CA 1
ATOM 1751 C C . TYR B 1 47 ? 7.211 2.311 -9.672 1 98.19 47 TYR B C 1
ATOM 1753 O O . TYR B 1 47 ? 6.719 1.18 -9.641 1 98.19 47 TYR B O 1
ATOM 1761 N N . ASN B 1 48 ? 8.219 2.561 -10.383 1 98.06 48 ASN B N 1
ATOM 1762 C CA . ASN B 1 48 ? 9.07 1.671 -11.172 1 98.06 48 ASN B CA 1
ATOM 1763 C C . ASN B 1 48 ? 10.547 2.021 -11.008 1 98.06 48 ASN B C 1
ATOM 1765 O O . ASN B 1 48 ? 10.977 3.107 -11.398 1 98.06 48 ASN B O 1
ATOM 1769 N N . GLN B 1 49 ? 11.273 1.127 -10.477 1 96.69 49 GLN B N 1
ATOM 1770 C CA . GLN B 1 49 ? 12.68 1.369 -10.156 1 96.69 49 GLN B CA 1
ATOM 1771 C C . GLN B 1 49 ? 13.477 1.738 -11.406 1 96.69 49 GLN B C 1
ATOM 1773 O O . GLN B 1 49 ? 14.508 2.408 -11.32 1 96.69 49 GLN B O 1
ATOM 1778 N N . ASP B 1 50 ? 13.062 1.294 -12.594 1 97.31 50 ASP B N 1
ATOM 1779 C CA . ASP B 1 50 ? 13.75 1.604 -13.844 1 97.31 50 ASP B CA 1
ATOM 1780 C C . ASP B 1 50 ? 13.766 3.107 -14.109 1 97.31 50 ASP B C 1
ATOM 1782 O O . ASP B 1 50 ? 14.547 3.594 -14.93 1 97.31 50 ASP B O 1
ATOM 1786 N N . HIS B 1 51 ? 12.906 3.824 -13.398 1 96.5 51 HIS B N 1
ATOM 1787 C CA . HIS B 1 51 ? 12.805 5.262 -13.625 1 96.5 51 HIS B CA 1
ATOM 1788 C C . HIS B 1 51 ? 13.641 6.035 -12.609 1 96.5 51 HIS B C 1
ATOM 1790 O O . HIS B 1 51 ? 13.734 7.266 -12.688 1 96.5 51 HIS B O 1
ATOM 1796 N N . ASP B 1 52 ? 14.25 5.379 -11.672 1 95.56 52 ASP B N 1
ATOM 1797 C CA . ASP B 1 52 ? 15.086 6.074 -10.695 1 95.56 52 ASP B CA 1
ATOM 1798 C C . ASP B 1 52 ? 16.188 6.871 -11.391 1 95.56 52 ASP B C 1
ATOM 1800 O O . ASP B 1 52 ? 16.922 6.332 -12.219 1 95.56 52 ASP B O 1
ATOM 1804 N N . GLY B 1 53 ? 16.297 8.094 -11.078 1 94.06 53 GLY B N 1
ATOM 1805 C CA . GLY B 1 53 ? 17.266 8.961 -11.719 1 94.06 53 GLY B CA 1
ATOM 1806 C C . GLY B 1 53 ? 16.766 9.578 -13.008 1 94.06 53 GLY B C 1
ATOM 1807 O O . GLY B 1 53 ? 17.391 10.484 -13.562 1 94.06 53 GLY B O 1
ATOM 1808 N N . ASN B 1 54 ? 15.656 9.078 -13.523 1 95.44 54 ASN B N 1
ATOM 1809 C CA . ASN B 1 54 ? 15.008 9.578 -14.734 1 95.44 54 ASN B CA 1
ATOM 1810 C C . ASN B 1 54 ? 13.516 9.805 -14.516 1 95.44 54 ASN B C 1
ATOM 1812 O O . ASN B 1 54 ? 12.695 9.383 -15.336 1 95.44 54 ASN B O 1
ATOM 1816 N N . GLU B 1 55 ? 13.227 10.344 -13.359 1 95.88 55 GLU B N 1
ATOM 1817 C CA . GLU B 1 55 ? 11.82 10.508 -13 1 95.88 55 GLU B CA 1
ATOM 1818 C C . GLU B 1 55 ? 11.164 11.602 -13.844 1 95.88 55 GLU B C 1
ATOM 1820 O O . GLU B 1 55 ? 11.82 12.555 -14.258 1 95.88 55 GLU B O 1
ATOM 1825 N N . VAL B 1 56 ? 9.906 11.484 -14.062 1 97.31 56 VAL B N 1
ATOM 1826 C CA . VAL B 1 56 ? 9.109 12.484 -14.766 1 97.31 56 VAL B CA 1
ATOM 1827 C C . VAL B 1 56 ? 8.922 13.711 -13.867 1 97.31 56 VAL B C 1
ATOM 1829 O O . VAL B 1 56 ? 9.141 13.641 -12.656 1 97.31 56 VAL B O 1
ATOM 1832 N N . ASP B 1 57 ? 8.5 14.82 -14.367 1 98.19 57 ASP B N 1
ATOM 1833 C CA . ASP B 1 57 ? 8.438 16.109 -13.688 1 98.19 57 ASP B CA 1
ATOM 1834 C C . ASP B 1 57 ? 7.5 16.047 -12.492 1 98.19 57 ASP B C 1
ATOM 1836 O O . ASP B 1 57 ? 7.785 16.641 -11.438 1 98.19 57 ASP B O 1
ATOM 1840 N N . VAL B 1 58 ? 6.418 15.344 -12.648 1 98.56 58 VAL B N 1
ATOM 1841 C CA . VAL B 1 58 ? 5.422 15.305 -11.586 1 98.56 58 VAL B CA 1
ATOM 1842 C C . VAL B 1 58 ? 6.027 14.672 -10.336 1 98.56 58 VAL B C 1
ATOM 1844 O O . VAL B 1 58 ? 5.707 15.062 -9.211 1 98.56 58 VAL B O 1
ATOM 1847 N N . VAL B 1 59 ? 6.902 13.703 -10.477 1 98.5 59 VAL B N 1
ATOM 1848 C CA . VAL B 1 59 ? 7.57 13.055 -9.359 1 98.5 59 VAL B CA 1
ATOM 1849 C C . VAL B 1 59 ? 8.594 14.008 -8.742 1 98.5 59 VAL B C 1
ATOM 1851 O O . VAL B 1 59 ? 8.68 14.117 -7.516 1 98.5 59 VAL B O 1
ATOM 1854 N N . LYS B 1 60 ? 9.312 14.695 -9.578 1 98.12 60 LYS B N 1
ATOM 1855 C CA . LYS B 1 60 ? 10.281 15.672 -9.086 1 98.12 60 LYS B CA 1
ATOM 1856 C C . LYS B 1 60 ? 9.602 16.781 -8.281 1 98.12 60 LYS B C 1
ATOM 1858 O O . LYS B 1 60 ? 10.086 17.172 -7.223 1 98.12 60 LYS B O 1
ATOM 1863 N N . GLN B 1 61 ? 8.555 17.25 -8.82 1 98.38 61 GLN B N 1
ATOM 1864 C CA . GLN B 1 61 ? 7.805 18.297 -8.141 1 98.38 61 GLN B CA 1
ATOM 1865 C C . GLN B 1 61 ? 7.258 17.812 -6.801 1 98.38 61 GLN B C 1
ATOM 1867 O O . GLN B 1 61 ? 7.328 18.516 -5.797 1 98.38 61 GLN B O 1
ATOM 1872 N N . PHE B 1 62 ? 6.746 16.641 -6.82 1 98.75 62 PHE B N 1
ATOM 1873 C CA . PHE B 1 62 ? 6.25 16 -5.609 1 98.75 62 PHE B CA 1
ATOM 1874 C C . PHE B 1 62 ? 7.34 15.93 -4.547 1 98.75 62 PHE B C 1
ATOM 1876 O O . PHE B 1 62 ? 7.145 16.375 -3.414 1 98.75 62 PHE B O 1
ATOM 1883 N N . ARG B 1 63 ? 8.508 15.422 -4.941 1 98.5 63 ARG B N 1
ATOM 1884 C CA . ARG B 1 63 ? 9.633 15.273 -4.02 1 98.5 63 ARG B CA 1
ATOM 1885 C C . ARG B 1 63 ? 10.102 16.625 -3.51 1 98.5 63 ARG B C 1
ATOM 1887 O O . ARG B 1 63 ? 10.422 16.781 -2.328 1 98.5 63 ARG B O 1
ATOM 1894 N N . ALA B 1 64 ? 10.078 17.578 -4.375 1 98.38 64 ALA B N 1
ATOM 1895 C CA . ALA B 1 64 ? 10.508 18.922 -4 1 98.38 64 ALA B CA 1
ATOM 1896 C C . ALA B 1 64 ? 9.57 19.531 -2.961 1 98.38 64 ALA B C 1
ATOM 1898 O O . ALA B 1 64 ? 10.023 20.203 -2.029 1 98.38 64 ALA B O 1
ATOM 1899 N N . GLN B 1 65 ? 8.328 19.281 -3.127 1 98.44 65 GLN B N 1
ATOM 1900 C CA . GLN B 1 65 ? 7.348 19.812 -2.176 1 98.44 65 GLN B CA 1
ATOM 1901 C C . GLN B 1 65 ? 7.547 19.188 -0.792 1 98.44 65 GLN B C 1
ATOM 1903 O O . GLN B 1 65 ? 7.508 19.906 0.216 1 98.44 65 GLN B O 1
ATOM 1908 N N . ILE B 1 66 ? 7.789 17.938 -0.745 1 98.75 66 ILE B N 1
ATOM 1909 C CA . ILE B 1 66 ? 8.031 17.266 0.531 1 98.75 66 ILE B CA 1
ATOM 1910 C C . ILE B 1 66 ? 9.344 17.766 1.134 1 98.75 66 ILE B C 1
ATOM 1912 O O . ILE B 1 66 ? 9.406 18.062 2.328 1 98.75 66 ILE B O 1
ATOM 1916 N N . GLN B 1 67 ? 10.312 17.875 0.297 1 97.94 67 GLN B N 1
ATOM 1917 C CA . GLN B 1 67 ? 11.625 18.312 0.756 1 97.94 67 GLN B CA 1
ATOM 1918 C C . GLN B 1 67 ? 11.547 19.703 1.389 1 97.94 67 GLN B C 1
ATOM 1920 O O . GLN B 1 67 ? 12.258 20 2.352 1 97.94 67 GLN B O 1
ATOM 1925 N N . SER B 1 68 ? 10.727 20.516 0.883 1 97.75 68 SER B N 1
ATOM 1926 C CA . SER B 1 68 ? 10.633 21.891 1.336 1 97.75 68 SER B CA 1
ATOM 1927 C C . SER B 1 68 ? 9.859 22 2.645 1 97.75 68 SER B C 1
ATOM 1929 O O . SER B 1 68 ? 9.891 23.031 3.312 1 97.75 68 SER B O 1
ATOM 1931 N N . ALA B 1 69 ? 9.18 20.984 3.037 1 98.44 69 ALA B N 1
ATOM 1932 C CA . ALA B 1 69 ? 8.398 20.984 4.27 1 98.44 69 ALA B CA 1
ATOM 1933 C C . ALA B 1 69 ? 9.258 20.562 5.461 1 98.44 69 ALA B C 1
ATOM 1935 O O . ALA B 1 69 ? 10.211 19.797 5.309 1 98.44 69 ALA B O 1
ATOM 1936 N N . GLN B 1 70 ? 8.867 21.062 6.617 1 98.31 70 GLN B N 1
ATOM 1937 C CA . GLN B 1 70 ? 9.609 20.734 7.832 1 98.31 70 GLN B CA 1
ATOM 1938 C C . GLN B 1 70 ? 8.938 19.594 8.594 1 98.31 70 GLN B C 1
ATOM 1940 O O . GLN B 1 70 ? 9.547 18.984 9.484 1 98.31 70 GLN B O 1
ATOM 1945 N N . ALA B 1 71 ? 7.672 19.312 8.289 1 98.75 71 ALA B N 1
ATOM 1946 C CA . ALA B 1 71 ? 6.895 18.234 8.898 1 98.75 71 ALA B CA 1
ATOM 1947 C C . ALA B 1 71 ? 5.867 17.688 7.91 1 98.75 71 ALA B C 1
ATOM 1949 O O . ALA B 1 71 ? 5.625 18.281 6.859 1 98.75 71 ALA B O 1
ATOM 1950 N N . VAL B 1 72 ? 5.387 16.5 8.273 1 98.94 72 VAL B N 1
ATOM 1951 C CA . VAL B 1 72 ? 4.418 15.875 7.379 1 98.94 72 VAL B CA 1
ATOM 1952 C C . VAL B 1 72 ? 3.223 15.367 8.18 1 98.94 72 VAL B C 1
ATOM 1954 O O . VAL B 1 72 ? 3.391 14.789 9.258 1 98.94 72 VAL B O 1
ATOM 1957 N N . LEU B 1 73 ? 2.035 15.641 7.727 1 98.94 73 LEU B N 1
ATOM 1958 C CA . LEU B 1 73 ? 0.793 15.086 8.25 1 98.94 73 LEU B CA 1
ATOM 1959 C C . LEU B 1 73 ? 0.158 14.133 7.234 1 98.94 73 LEU B C 1
ATOM 1961 O O . LEU B 1 73 ? -0.126 14.531 6.102 1 98.94 73 LEU B O 1
ATOM 1965 N N . PHE B 1 74 ? -0 12.898 7.637 1 98.94 74 PHE B N 1
ATOM 1966 C CA . PHE B 1 74 ? -0.66 11.906 6.797 1 98.94 74 PHE B CA 1
ATOM 1967 C C . PHE B 1 74 ? -2.109 11.711 7.223 1 98.94 74 PHE B C 1
ATOM 1969 O O . PHE B 1 74 ? -2.387 11.461 8.398 1 98.94 74 PHE B O 1
ATOM 1976 N N . LEU B 1 75 ? -3.006 11.844 6.305 1 98.88 75 LEU B N 1
ATOM 1977 C CA . LEU B 1 75 ? -4.398 11.453 6.48 1 98.88 75 LEU B CA 1
ATOM 1978 C C . LEU B 1 75 ? -4.727 10.219 5.641 1 98.88 75 LEU B C 1
ATOM 1980 O O . LEU B 1 75 ? -4.703 10.281 4.41 1 98.88 75 LEU B O 1
ATOM 1984 N N . THR B 1 76 ? -5.062 9.125 6.309 1 98.81 76 THR B N 1
ATOM 1985 C CA . THR B 1 76 ? -5.25 7.895 5.559 1 98.81 76 THR B CA 1
ATOM 1986 C C . THR B 1 76 ? -6.641 7.316 5.809 1 98.81 76 THR B C 1
ATOM 1988 O O . THR B 1 76 ? -7.059 7.168 6.961 1 98.81 76 THR B O 1
ATOM 1991 N N . PRO B 1 77 ? -7.395 7.031 4.754 1 98.5 77 PRO B N 1
ATOM 1992 C CA . PRO B 1 77 ? -8.477 6.062 4.941 1 98.5 77 PRO B CA 1
ATOM 1993 C C . PRO B 1 77 ? -7.969 4.645 5.184 1 98.5 77 PRO B C 1
ATOM 1995 O O . PRO B 1 77 ? -6.762 4.434 5.324 1 98.5 77 PRO B O 1
ATOM 1998 N N . GLU B 1 78 ? -8.906 3.756 5.422 1 98.5 78 GLU B N 1
ATOM 1999 C CA . GLU B 1 78 ? -8.562 2.338 5.504 1 98.5 78 GLU B CA 1
ATOM 2000 C C . GLU B 1 78 ? -9.188 1.554 4.352 1 98.5 78 GLU B C 1
ATOM 2002 O O . GLU B 1 78 ? -10.406 1.381 4.301 1 98.5 78 GLU B O 1
ATOM 2007 N N . TYR B 1 79 ? -8.336 1.157 3.35 1 98.19 79 TYR B N 1
ATOM 2008 C CA . TYR B 1 79 ? -8.766 0.286 2.26 1 98.19 79 TYR B CA 1
ATOM 2009 C C . TYR B 1 79 ? -8.305 -1.146 2.494 1 98.19 79 TYR B C 1
ATOM 2011 O O . TYR B 1 79 ? -7.102 -1.405 2.615 1 98.19 79 TYR B O 1
ATOM 2019 N N . ASN B 1 80 ? -9.305 -2.061 2.641 1 98.19 80 ASN B N 1
ATOM 2020 C CA . ASN B 1 80 ? -9.023 -3.482 2.797 1 98.19 80 ASN B CA 1
ATOM 2021 C C . ASN B 1 80 ? -8.078 -3.74 3.971 1 98.19 80 ASN B C 1
ATOM 2023 O O . ASN B 1 80 ? -7.098 -4.473 3.836 1 98.19 80 ASN B O 1
ATOM 2027 N N . ARG B 1 81 ? -8.25 -3.006 5.066 1 98.44 81 ARG B N 1
ATOM 2028 C CA . ARG B 1 81 ? -7.543 -3.152 6.336 1 98.44 81 ARG B CA 1
ATOM 2029 C C . ARG B 1 81 ? -6.074 -2.762 6.195 1 98.44 81 ARG B C 1
ATOM 2031 O O . ARG B 1 81 ? -5.211 -3.307 6.883 1 98.44 81 ARG B O 1
ATOM 2038 N N . SER B 1 82 ? -5.809 -1.85 5.34 1 98.75 82 SER B N 1
ATOM 2039 C CA . SER B 1 82 ? -4.457 -1.333 5.133 1 98.75 82 SER B CA 1
ATOM 2040 C C . SER B 1 82 ? -4.488 0.064 4.523 1 98.75 82 SER B C 1
ATOM 2042 O O . SER B 1 82 ? -5.559 0.65 4.352 1 98.75 82 SER B O 1
ATOM 2044 N N . ILE B 1 83 ? -3.287 0.673 4.309 1 98.69 83 ILE B N 1
ATOM 2045 C CA . ILE B 1 83 ? -3.189 1.967 3.641 1 98.69 83 ILE B CA 1
ATOM 2046 C C . ILE B 1 83 ? -3.607 1.826 2.178 1 98.69 83 ILE B C 1
ATOM 2048 O O . ILE B 1 83 ? -3.426 0.767 1.573 1 98.69 83 ILE B O 1
ATOM 2052 N N . PRO B 1 84 ? -4.219 2.898 1.611 1 98.81 84 PRO B N 1
ATOM 2053 C CA . PRO B 1 84 ? -4.543 2.871 0.183 1 98.81 84 PRO B CA 1
ATOM 2054 C C . PRO B 1 84 ? -3.305 2.723 -0.7 1 98.81 84 PRO B C 1
ATOM 2056 O O . PRO B 1 84 ? -2.23 3.215 -0.351 1 98.81 84 PRO B O 1
ATOM 2059 N N . GLY B 1 85 ? -3.5 2.078 -1.866 1 98.75 85 GLY B N 1
ATOM 2060 C CA . GLY B 1 85 ? -2.422 1.961 -2.836 1 98.75 85 GLY B CA 1
ATOM 2061 C C . GLY B 1 85 ? -1.819 3.297 -3.223 1 98.75 85 GLY B C 1
ATOM 2062 O O . GLY B 1 85 ? -0.601 3.416 -3.365 1 98.75 85 GLY B O 1
ATOM 2063 N N . VAL B 1 86 ? -2.645 4.312 -3.377 1 98.69 86 VAL B N 1
ATOM 2064 C CA . VAL B 1 86 ? -2.199 5.633 -3.811 1 98.69 86 VAL B CA 1
ATOM 2065 C C . VAL B 1 86 ? -1.249 6.227 -2.773 1 98.69 86 VAL B C 1
ATOM 2067 O O . VAL B 1 86 ? -0.237 6.836 -3.125 1 98.69 86 VAL B O 1
ATOM 2070 N N . LEU B 1 87 ? -1.584 6.074 -1.516 1 98.88 87 LEU B N 1
ATOM 2071 C CA . LEU B 1 87 ? -0.717 6.586 -0.458 1 98.88 87 LEU B CA 1
ATOM 2072 C C . LEU B 1 87 ? 0.602 5.82 -0.422 1 98.88 87 LEU B C 1
ATOM 2074 O O . LEU B 1 87 ? 1.672 6.426 -0.323 1 98.88 87 LEU B O 1
ATOM 2078 N N . LYS B 1 88 ? 0.546 4.492 -0.501 1 98.94 88 LYS B N 1
ATOM 2079 C CA . LYS B 1 88 ? 1.768 3.691 -0.484 1 98.94 88 LYS B CA 1
ATOM 2080 C C . LYS B 1 88 ? 2.656 4.02 -1.68 1 98.94 88 LYS B C 1
ATOM 2082 O O . LYS B 1 88 ? 3.885 3.988 -1.574 1 98.94 88 LYS B O 1
ATOM 2087 N N . ASN B 1 89 ? 2.002 4.25 -2.822 1 98.81 89 ASN B N 1
ATOM 2088 C CA . ASN B 1 89 ? 2.74 4.648 -4.016 1 98.81 89 ASN B CA 1
ATOM 2089 C C . ASN B 1 89 ? 3.504 5.949 -3.793 1 98.81 89 ASN B C 1
ATOM 2091 O O . ASN B 1 89 ? 4.656 6.078 -4.207 1 98.81 89 ASN B O 1
ATOM 2095 N N . ALA B 1 90 ? 2.865 6.902 -3.145 1 98.88 90 ALA B N 1
ATOM 2096 C CA . ALA B 1 90 ? 3.512 8.172 -2.824 1 98.88 90 ALA B CA 1
ATOM 2097 C C . ALA B 1 90 ? 4.715 7.961 -1.909 1 98.88 90 ALA B C 1
ATOM 2099 O O . ALA B 1 90 ? 5.773 8.562 -2.117 1 98.88 90 ALA B O 1
ATOM 2100 N N . LEU B 1 91 ? 4.543 7.109 -0.908 1 98.88 91 LEU B N 1
ATOM 2101 C CA . LEU B 1 91 ? 5.633 6.805 0.016 1 98.88 91 LEU B CA 1
ATOM 2102 C C . LEU B 1 91 ? 6.801 6.152 -0.714 1 98.88 91 LEU B C 1
ATOM 2104 O O . LEU B 1 91 ? 7.961 6.488 -0.462 1 98.88 91 LEU B O 1
ATOM 2108 N N . ASP B 1 92 ? 6.504 5.254 -1.621 1 98.69 92 ASP B N 1
ATOM 2109 C CA . ASP B 1 92 ? 7.551 4.602 -2.402 1 98.69 92 ASP B CA 1
ATOM 2110 C C . ASP B 1 92 ? 8.281 5.605 -3.293 1 98.69 92 ASP B C 1
ATOM 2112 O O . ASP B 1 92 ? 9.508 5.605 -3.359 1 98.69 92 ASP B O 1
ATOM 2116 N N . GLN B 1 93 ? 7.547 6.48 -3.941 1 98.5 93 GLN B N 1
ATOM 2117 C CA . GLN B 1 93 ? 8.125 7.508 -4.801 1 98.5 93 GLN B CA 1
ATOM 2118 C C . GLN B 1 93 ? 9.062 8.422 -4.016 1 98.5 93 GLN B C 1
ATOM 2120 O O . GLN B 1 93 ? 10.141 8.773 -4.492 1 98.5 93 GLN B O 1
ATOM 2125 N N . GLY B 1 94 ? 8.68 8.773 -2.869 1 98.62 94 GLY B N 1
ATOM 2126 C CA . GLY B 1 94 ? 9.438 9.727 -2.072 1 98.62 94 GLY B CA 1
ATOM 2127 C C . GLY B 1 94 ? 10.656 9.109 -1.408 1 98.62 94 GLY B C 1
ATOM 2128 O O . GLY B 1 94 ? 11.539 9.82 -0.926 1 98.62 94 GLY B O 1
ATOM 2129 N N . SER B 1 95 ? 10.727 7.797 -1.363 1 98.5 95 SER B N 1
ATOM 2130 C CA . SER B 1 95 ? 11.789 7.102 -0.649 1 98.5 95 SER B CA 1
ATOM 2131 C C . SER B 1 95 ? 12.984 6.84 -1.56 1 98.5 95 SER B C 1
ATOM 2133 O O . SER B 1 95 ? 14.031 6.379 -1.101 1 98.5 95 SER B O 1
ATOM 2135 N N . ARG B 1 96 ? 12.883 7.199 -2.902 1 96.06 96 ARG B N 1
ATOM 2136 C CA . ARG B 1 96 ? 13.875 6.801 -3.896 1 96.06 96 ARG B CA 1
ATOM 2137 C C . ARG B 1 96 ? 14.406 8.016 -4.656 1 96.06 96 ARG B C 1
ATOM 2139 O O . ARG B 1 96 ? 13.789 9.078 -4.648 1 96.06 96 ARG B O 1
ATOM 2146 N N . PRO B 1 97 ? 15.57 7.906 -5.34 1 93.5 97 PRO B N 1
ATOM 2147 C CA . PRO B 1 97 ? 16.438 6.73 -5.355 1 93.5 97 PRO B CA 1
ATOM 2148 C C . PRO B 1 97 ? 17.047 6.426 -3.988 1 93.5 97 PRO B C 1
ATOM 2150 O O . PRO B 1 97 ? 16.938 7.234 -3.064 1 93.5 97 PRO B O 1
ATOM 2153 N N . TYR B 1 98 ? 17.578 5.176 -3.857 1 90.25 98 TYR B N 1
ATOM 2154 C CA . TYR B 1 98 ? 18.141 4.738 -2.586 1 90.25 98 TYR B CA 1
ATOM 2155 C C . TYR B 1 98 ? 19.109 5.777 -2.029 1 90.25 98 TYR B C 1
ATOM 2157 O O . TYR B 1 98 ? 19.922 6.344 -2.771 1 90.25 98 TYR B O 1
ATOM 2165 N N . GLY B 1 99 ? 18.922 6.098 -0.739 1 92.19 99 GLY B N 1
ATOM 2166 C CA . GLY B 1 99 ? 19.812 7.043 -0.081 1 92.19 99 GLY B CA 1
ATOM 2167 C C . GLY B 1 99 ? 19.359 8.484 -0.219 1 92.19 99 GLY B C 1
ATOM 2168 O O . GLY B 1 99 ? 19.938 9.383 0.393 1 92.19 99 GLY B O 1
ATOM 2169 N N . LYS B 1 100 ? 18.312 8.773 -0.958 1 95.75 100 LYS B N 1
ATOM 2170 C CA . LYS B 1 100 ? 17.859 10.141 -1.2 1 95.75 100 LYS B CA 1
ATOM 2171 C C . LYS B 1 100 ? 16.375 10.289 -0.828 1 95.75 100 LYS B C 1
ATOM 2173 O O . LYS B 1 100 ? 15.633 10.984 -1.517 1 95.75 100 LYS B O 1
ATOM 2178 N N . SER B 1 101 ? 16.016 9.578 0.178 1 98.19 101 SER B N 1
ATOM 2179 C CA . SER B 1 101 ? 14.625 9.656 0.639 1 98.19 101 SER B CA 1
ATOM 2180 C C . SER B 1 101 ? 14.281 11.078 1.087 1 98.19 101 SER B C 1
ATOM 2182 O O . SER B 1 101 ? 15.023 11.688 1.855 1 98.19 101 SER B O 1
ATOM 2184 N N . VAL B 1 102 ? 13.125 11.547 0.687 1 98.69 102 VAL B N 1
ATOM 2185 C CA . VAL B 1 102 ? 12.711 12.891 1.063 1 98.69 102 VAL B CA 1
ATOM 2186 C C . VAL B 1 102 ? 11.977 12.852 2.4 1 98.69 102 VAL B C 1
ATOM 2188 O O . VAL B 1 102 ? 11.656 13.898 2.971 1 98.69 102 VAL B O 1
ATOM 2191 N N . TRP B 1 103 ? 11.742 11.656 2.934 1 98.81 103 TRP B N 1
ATOM 2192 C CA . TRP B 1 103 ? 10.984 11.461 4.168 1 98.81 103 TRP B CA 1
ATOM 2193 C C . TRP B 1 103 ? 11.906 11.547 5.383 1 98.81 103 TRP B C 1
ATOM 2195 O O . TRP B 1 103 ? 11.484 11.977 6.461 1 98.81 103 TRP B O 1
ATOM 2205 N N . ALA B 1 104 ? 13.156 11.18 5.227 1 98.44 104 ALA B N 1
ATOM 2206 C CA . ALA B 1 104 ? 14.062 10.875 6.332 1 98.44 104 ALA B CA 1
ATOM 2207 C C . ALA B 1 104 ? 14.266 12.094 7.223 1 98.44 104 ALA B C 1
ATOM 2209 O O . ALA B 1 104 ? 14.547 13.195 6.73 1 98.44 104 ALA B O 1
ATOM 2210 N N . GLY B 1 105 ? 13.984 11.828 8.484 1 98.25 105 GLY B N 1
ATOM 2211 C CA . GLY B 1 105 ? 14.25 12.844 9.492 1 98.25 105 GLY B CA 1
ATOM 2212 C C . GLY B 1 105 ? 13.086 13.797 9.695 1 98.25 105 GLY B C 1
ATOM 2213 O O . GLY B 1 105 ? 13.086 14.586 10.641 1 98.25 105 GLY B O 1
ATOM 2214 N N . LYS B 1 106 ? 12.07 13.766 8.906 1 98.56 106 LYS B N 1
ATOM 2215 C CA . LYS B 1 106 ? 10.945 14.688 9.023 1 98.56 106 LYS B CA 1
ATOM 2216 C C . LYS B 1 106 ? 9.938 14.203 10.07 1 98.56 106 LYS B C 1
ATOM 2218 O O . LYS B 1 106 ? 9.438 13.078 9.977 1 98.56 106 LYS B O 1
ATOM 2223 N N . PRO B 1 107 ? 9.68 15.062 11.07 1 98.81 107 PRO B N 1
ATOM 2224 C CA . PRO B 1 107 ? 8.625 14.672 12.008 1 98.81 107 PRO B CA 1
ATOM 2225 C C . PRO B 1 107 ? 7.266 14.516 11.328 1 98.81 107 PRO B C 1
ATOM 2227 O O . PRO B 1 107 ? 6.941 15.266 10.406 1 98.81 107 PRO B O 1
ATOM 2230 N N . ALA B 1 108 ? 6.492 13.531 11.82 1 98.88 108 ALA B N 1
ATOM 2231 C CA . ALA B 1 108 ? 5.23 13.195 11.172 1 98.88 108 ALA B CA 1
ATOM 2232 C C . ALA B 1 108 ? 4.125 12.961 12.195 1 98.88 108 ALA B C 1
ATOM 2234 O O . ALA B 1 108 ? 4.402 12.781 13.383 1 98.88 108 ALA B O 1
ATOM 2235 N N . ALA B 1 109 ? 2.953 13.031 11.75 1 98.88 109 ALA B N 1
ATOM 2236 C CA . ALA B 1 109 ? 1.763 12.555 12.453 1 98.88 109 ALA B CA 1
ATOM 2237 C C . ALA B 1 109 ? 0.809 11.844 11.492 1 98.88 109 ALA B C 1
ATOM 2239 O O . ALA B 1 109 ? 0.861 12.062 10.281 1 98.88 109 ALA B O 1
ATOM 2240 N N . VAL B 1 110 ? 0.019 10.969 12.062 1 98.88 110 VAL B N 1
ATOM 2241 C CA . VAL B 1 110 ? -0.934 10.18 11.281 1 98.88 110 VAL B CA 1
ATOM 2242 C C . VAL B 1 110 ? -2.334 10.344 11.867 1 98.88 110 VAL B C 1
ATOM 2244 O O . VAL B 1 110 ? -2.506 10.352 13.094 1 98.88 110 VAL B O 1
ATOM 2247 N N . ALA B 1 111 ? -3.273 10.531 11.062 1 98.75 111 ALA B N 1
ATOM 2248 C CA . ALA B 1 111 ? -4.695 10.562 11.398 1 98.75 111 ALA B CA 1
ATOM 2249 C C . ALA B 1 111 ? -5.535 9.938 10.289 1 98.75 111 ALA B C 1
ATOM 2251 O O . ALA B 1 111 ? -5.043 9.727 9.18 1 98.75 111 ALA B O 1
ATOM 2252 N N . GLY B 1 112 ? -6.715 9.602 10.586 1 98.5 112 GLY B N 1
ATOM 2253 C CA . GLY B 1 112 ? -7.543 9.016 9.547 1 98.5 112 GLY B CA 1
ATOM 2254 C C . GLY B 1 112 ? -9.016 8.969 9.906 1 98.5 112 GLY B C 1
ATOM 2255 O O . GLY B 1 112 ? -9.367 8.82 11.078 1 98.5 112 GLY B O 1
ATOM 2256 N N . VAL B 1 113 ? -9.844 9.086 8.906 1 98.5 113 VAL B N 1
ATOM 2257 C CA . VAL B 1 113 ? -11.289 8.961 8.992 1 98.5 113 VAL B CA 1
ATOM 2258 C C . VAL B 1 113 ? -11.773 7.832 8.094 1 98.5 113 VAL B C 1
ATOM 2260 O O . VAL B 1 113 ? -11.328 7.707 6.949 1 98.5 113 VAL B O 1
ATOM 2263 N N . SER B 1 114 ? -12.516 6.953 8.609 1 97.5 114 SER B N 1
ATOM 2264 C CA . SER B 1 114 ? -13.164 5.91 7.82 1 97.5 114 SER B CA 1
ATOM 2265 C C . SER B 1 114 ? -14.617 5.719 8.242 1 97.5 114 SER B C 1
ATOM 2267 O O . SER B 1 114 ? -15.023 6.184 9.305 1 97.5 114 SER B O 1
ATOM 2269 N N . VAL B 1 115 ? -15.406 5.055 7.434 1 95.25 115 VAL B N 1
ATOM 2270 C CA . VAL B 1 115 ? -16.812 4.805 7.73 1 95.25 115 VAL B CA 1
ATOM 2271 C C . VAL B 1 115 ? -16.938 3.658 8.734 1 95.25 115 VAL B C 1
ATOM 2273 O O . VAL B 1 115 ? -17.906 3.59 9.5 1 95.25 115 VAL B O 1
ATOM 2276 N N . GLY B 1 116 ? -15.961 2.779 8.75 1 94.19 116 GLY B N 1
ATOM 2277 C CA . GLY B 1 116 ? -15.984 1.635 9.648 1 94.19 116 GLY B CA 1
ATOM 2278 C C . GLY B 1 116 ? -15.68 2 11.086 1 94.19 116 GLY B C 1
ATOM 2279 O O . GLY B 1 116 ? -14.961 2.967 11.352 1 94.19 116 GLY B O 1
ATOM 2280 N N . ALA B 1 117 ? -16.094 1.183 12.07 1 95.06 117 ALA B N 1
ATOM 2281 C CA . ALA B 1 117 ? -16.031 1.462 13.5 1 95.06 117 ALA B CA 1
ATOM 2282 C C . ALA B 1 117 ? -14.578 1.504 13.984 1 95.06 117 ALA B C 1
ATOM 2284 O O . ALA B 1 117 ? -14.266 2.186 14.969 1 95.06 117 ALA B O 1
ATOM 2285 N N . ILE B 1 118 ? -13.688 0.954 13.297 1 95.44 118 ILE B N 1
ATOM 2286 C CA . ILE B 1 118 ? -12.328 0.861 13.812 1 95.44 118 ILE B CA 1
ATOM 2287 C C . ILE B 1 118 ? -11.539 2.115 13.43 1 95.44 118 ILE B C 1
ATOM 2289 O O . ILE B 1 118 ? -10.422 2.322 13.898 1 95.44 118 ILE B O 1
ATOM 2293 N N . GLY B 1 119 ? -12.109 3.027 12.641 1 96.12 119 GLY B N 1
ATOM 2294 C CA . GLY B 1 119 ? -11.625 4.387 12.461 1 96.12 119 GLY B CA 1
ATOM 2295 C C . GLY B 1 119 ? -10.242 4.453 11.852 1 96.12 119 GLY B C 1
ATOM 2296 O O . GLY B 1 119 ? -9.391 5.227 12.305 1 96.12 119 GLY B O 1
ATOM 2297 N N . THR B 1 120 ? -9.727 3.496 11.023 1 98.38 120 THR B N 1
ATOM 2298 C CA . THR B 1 120 ? -8.508 3.404 10.234 1 98.38 120 THR B CA 1
ATOM 2299 C C . THR B 1 120 ? -7.375 2.791 11.055 1 98.38 120 THR B C 1
ATOM 2301 O O . THR B 1 120 ? -6.203 2.941 10.711 1 98.38 120 THR B O 1
ATOM 2304 N N . ALA B 1 121 ? -7.66 2.195 12.133 1 98.56 121 ALA B N 1
ATOM 2305 C CA . ALA B 1 121 ? -6.664 1.709 13.086 1 98.56 121 ALA B CA 1
ATOM 2306 C C . ALA B 1 121 ? -5.672 0.768 12.398 1 98.56 121 ALA B C 1
ATOM 2308 O O . ALA B 1 121 ? -4.461 0.886 12.602 1 98.56 121 ALA B O 1
ATOM 2309 N N . LEU B 1 122 ? -6.141 -0.149 11.578 1 98.5 122 LEU B N 1
ATOM 2310 C CA . LEU B 1 122 ? -5.254 -1.132 10.961 1 98.5 122 LEU B CA 1
ATOM 2311 C C . LEU B 1 122 ? -4.41 -0.493 9.867 1 98.5 122 LEU B C 1
ATOM 2313 O O . LEU B 1 122 ? -3.23 -0.819 9.711 1 98.5 122 LEU B O 1
ATOM 2317 N N . ALA B 1 123 ? -5.004 0.433 9.141 1 98.75 123 ALA B N 1
ATOM 2318 C CA . ALA B 1 123 ? -4.234 1.176 8.141 1 98.75 123 ALA B CA 1
ATOM 2319 C C . ALA B 1 123 ? -3.111 1.971 8.805 1 98.75 123 ALA B C 1
ATOM 2321 O O . ALA B 1 123 ? -1.984 1.995 8.305 1 98.75 123 ALA B O 1
ATOM 2322 N N . GLN B 1 124 ? -3.398 2.592 9.93 1 98.81 124 GLN B N 1
ATOM 2323 C CA . GLN B 1 124 ? -2.398 3.408 10.609 1 98.81 124 GLN B CA 1
ATOM 2324 C C . GLN B 1 124 ? -1.276 2.545 11.18 1 98.81 124 GLN B C 1
ATOM 2326 O O . GLN B 1 124 ? -0.12 2.971 11.227 1 98.81 124 GLN B O 1
ATOM 2331 N N . GLN B 1 125 ? -1.616 1.354 11.586 1 98.5 125 GLN B N 1
ATOM 2332 C CA . GLN B 1 125 ? -0.566 0.462 12.062 1 98.5 125 GLN B CA 1
ATOM 2333 C C . GLN B 1 125 ? 0.405 0.104 10.945 1 98.5 125 GLN B C 1
ATOM 2335 O O . GLN B 1 125 ? 1.622 0.139 11.133 1 98.5 125 GLN B O 1
ATOM 2340 N N . HIS B 1 126 ? -0.122 -0.26 9.781 1 98.88 126 HIS B N 1
ATOM 2341 C CA . HIS B 1 126 ? 0.741 -0.512 8.633 1 98.88 126 HIS B CA 1
ATOM 2342 C C . HIS B 1 126 ? 1.551 0.728 8.266 1 98.88 126 HIS B C 1
ATOM 2344 O O . HIS B 1 126 ? 2.754 0.635 8.016 1 98.88 126 HIS B O 1
ATOM 2350 N N . LEU B 1 127 ? 0.904 1.886 8.32 1 98.88 127 LEU B N 1
ATOM 2351 C CA . LEU B 1 127 ? 1.559 3.135 7.941 1 98.88 127 LEU B CA 1
ATOM 2352 C C . LEU B 1 127 ? 2.705 3.455 8.898 1 98.88 127 LEU B C 1
ATOM 2354 O O . LEU B 1 127 ? 3.795 3.832 8.461 1 98.88 127 LEU B O 1
ATOM 2358 N N . ARG B 1 128 ? 2.498 3.311 10.164 1 98.81 128 ARG B N 1
ATOM 2359 C CA . ARG B 1 128 ? 3.52 3.635 11.156 1 98.81 128 ARG B CA 1
ATOM 2360 C C . ARG B 1 128 ? 4.746 2.744 10.992 1 98.81 128 ARG B C 1
ATOM 2362 O O . ARG B 1 128 ? 5.875 3.186 11.219 1 98.81 128 ARG B O 1
ATOM 2369 N N . ASN B 1 129 ? 4.562 1.483 10.586 1 98.69 129 ASN B N 1
ATOM 2370 C CA . ASN B 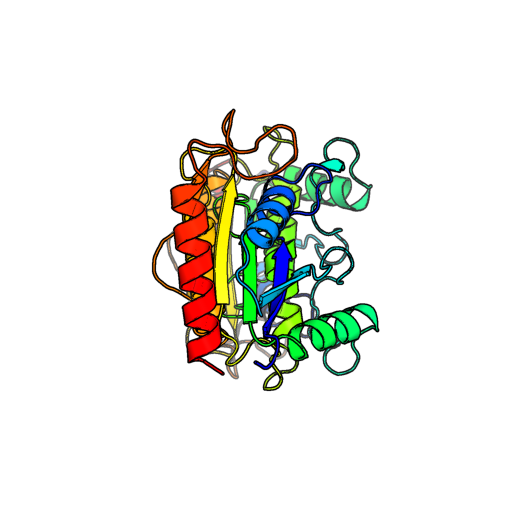1 129 ? 5.695 0.615 10.281 1 98.69 129 ASN B CA 1
ATOM 2371 C C . ASN B 1 129 ? 6.512 1.146 9.109 1 98.69 129 ASN B C 1
ATOM 2373 O O . ASN B 1 129 ? 7.742 1.161 9.156 1 98.69 129 ASN B O 1
ATOM 2377 N N . VAL B 1 130 ? 5.812 1.544 8.078 1 98.88 130 VAL B N 1
ATOM 2378 C CA . VAL B 1 130 ? 6.461 2.096 6.895 1 98.88 130 VAL B CA 1
ATOM 2379 C C . VAL B 1 130 ? 7.242 3.354 7.27 1 98.88 130 VAL B C 1
ATOM 2381 O O . VAL B 1 130 ? 8.406 3.51 6.887 1 98.88 130 VAL B O 1
ATOM 2384 N N . LEU B 1 131 ? 6.602 4.258 8.086 1 98.94 131 LEU B N 1
ATOM 2385 C CA . LEU B 1 131 ? 7.227 5.52 8.469 1 98.94 131 LEU B CA 1
ATOM 2386 C C . LEU B 1 131 ? 8.453 5.277 9.344 1 98.94 131 LEU B C 1
ATOM 2388 O O . LEU B 1 131 ? 9.438 6.012 9.258 1 98.94 131 LEU B O 1
ATOM 2392 N N . ALA B 1 132 ? 8.352 4.277 10.211 1 98.75 132 ALA B N 1
ATOM 2393 C CA . ALA B 1 132 ? 9.508 3.918 11.039 1 98.75 132 ALA B CA 1
ATOM 2394 C C . ALA B 1 132 ? 10.703 3.533 10.164 1 98.75 132 ALA B C 1
ATOM 2396 O O . ALA B 1 132 ? 11.82 4.008 10.391 1 98.75 132 ALA B O 1
ATOM 2397 N N . TYR B 1 133 ? 10.508 2.746 9.18 1 98.5 133 TYR B N 1
ATOM 2398 C CA . TYR B 1 133 ? 11.578 2.348 8.273 1 98.5 133 TYR B CA 1
ATOM 2399 C C . TYR B 1 133 ? 12.133 3.553 7.52 1 98.5 133 TYR B C 1
ATOM 2401 O O . TYR B 1 133 ? 13.336 3.627 7.258 1 98.5 133 TYR B O 1
ATOM 2409 N N . LEU B 1 134 ? 11.273 4.492 7.16 1 98.69 134 LEU B N 1
ATOM 2410 C CA . LEU B 1 134 ? 11.656 5.672 6.391 1 98.69 134 LEU B CA 1
ATOM 2411 C C . LEU B 1 134 ? 12.336 6.707 7.285 1 98.69 134 LEU B C 1
ATOM 2413 O O . LEU B 1 134 ? 12.617 7.824 6.844 1 98.69 134 LEU B O 1
ATOM 2417 N N . ASP B 1 135 ? 12.453 6.359 8.586 1 98.56 135 ASP B N 1
ATOM 2418 C CA . ASP B 1 135 ? 13.188 7.16 9.562 1 98.56 135 ASP B CA 1
ATOM 2419 C C . ASP B 1 135 ? 12.484 8.484 9.828 1 98.56 135 ASP B C 1
ATOM 2421 O O . ASP B 1 135 ? 13.125 9.539 9.859 1 98.56 135 ASP B O 1
ATOM 2425 N N . MET B 1 136 ? 11.164 8.391 9.922 1 98.81 136 MET B N 1
ATOM 2426 C CA . MET B 1 136 ? 10.375 9.57 10.273 1 98.81 136 MET B CA 1
ATOM 2427 C C . MET B 1 136 ? 9.984 9.539 11.75 1 98.81 136 MET B C 1
ATOM 2429 O O . MET B 1 136 ? 9.273 8.633 12.188 1 98.81 136 MET B O 1
ATOM 2433 N N . PRO B 1 137 ? 10.477 10.531 12.594 1 98.75 137 PRO B N 1
ATOM 2434 C CA . PRO B 1 137 ? 9.922 10.617 13.945 1 98.75 137 PRO B CA 1
ATOM 2435 C C . PRO B 1 137 ? 8.422 10.891 13.953 1 98.75 137 PRO B C 1
ATOM 2437 O O . PRO B 1 137 ? 7.988 12 13.648 1 98.75 137 PRO B O 1
ATOM 2440 N N . THR B 1 138 ? 7.656 9.898 14.375 1 98.88 138 THR B N 1
ATOM 2441 C CA . THR B 1 138 ? 6.207 10 14.258 1 98.88 138 THR B CA 1
ATOM 2442 C C . THR B 1 138 ? 5.562 10.141 15.633 1 98.88 138 THR B C 1
ATOM 2444 O O . THR B 1 138 ? 5.863 9.383 16.547 1 98.88 138 THR B O 1
ATOM 2447 N N . LEU B 1 139 ? 4.75 11.148 15.703 1 98.81 139 LEU B N 1
ATOM 2448 C CA . LEU B 1 139 ? 4.008 11.367 16.938 1 98.81 139 LEU B CA 1
ATOM 2449 C C . LEU B 1 139 ? 3.266 10.102 17.359 1 98.81 139 LEU B C 1
ATOM 2451 O O . LEU B 1 139 ? 2.51 9.531 16.562 1 98.81 139 LEU B O 1
ATOM 2455 N N . ALA B 1 140 ? 3.436 9.648 18.625 1 97.81 140 ALA B N 1
ATOM 2456 C CA . ALA B 1 140 ? 2.873 8.383 19.094 1 97.81 140 ALA B CA 1
ATOM 2457 C C . ALA B 1 140 ? 1.439 8.57 19.578 1 97.81 140 ALA B C 1
ATOM 2459 O O . ALA B 1 140 ? 0.542 7.816 19.188 1 97.81 140 ALA B O 1
ATOM 2460 N N . GLN B 1 141 ? 1.321 9.555 20.438 1 97.75 141 GLN B N 1
ATOM 2461 C CA . GLN B 1 141 ? 0.018 9.828 21.047 1 97.75 141 GLN B CA 1
ATOM 2462 C C . GLN B 1 141 ? -0.402 11.281 20.812 1 97.75 141 GLN B C 1
ATOM 2464 O O . GLN B 1 141 ? 0.438 12.18 20.797 1 97.75 141 GLN B O 1
ATOM 2469 N N . PRO B 1 142 ? -1.688 11.469 20.578 1 97.88 142 PRO B N 1
ATOM 2470 C CA . PRO B 1 142 ? -2.787 10.5 20.578 1 97.88 142 PRO B CA 1
ATOM 2471 C C . PRO B 1 142 ? -2.914 9.766 19.25 1 97.88 142 PRO B C 1
ATOM 2473 O O . PRO B 1 142 ? -2.404 10.234 18.219 1 97.88 142 PRO B O 1
ATOM 2476 N N . GLU B 1 143 ? -3.51 8.625 19.281 1 97.25 143 GLU B N 1
ATOM 2477 C CA . GLU B 1 143 ? -3.957 7.957 18.062 1 97.25 143 GLU B CA 1
ATOM 2478 C C . GLU B 1 143 ? -5.289 8.523 17.578 1 97.25 143 GLU B C 1
ATOM 2480 O O . GLU B 1 143 ? -6.215 8.719 18.359 1 97.25 143 GLU B O 1
ATOM 2485 N N . ILE B 1 144 ? -5.355 8.805 16.297 1 98.12 144 ILE B N 1
ATOM 2486 C CA . ILE B 1 144 ? -6.531 9.461 15.734 1 98.12 144 ILE B CA 1
ATOM 2487 C C . ILE B 1 144 ? -7.27 8.492 14.812 1 98.12 144 ILE B C 1
ATOM 2489 O O . ILE B 1 144 ? -7.082 8.516 13.594 1 98.12 144 ILE B O 1
ATOM 2493 N N . PHE B 1 145 ? -8.109 7.625 15.438 1 98.06 145 PHE B N 1
ATOM 2494 C CA . PHE B 1 145 ? -8.992 6.691 14.75 1 98.06 145 PHE B CA 1
ATOM 2495 C C . PHE B 1 145 ? -10.422 7.219 14.719 1 98.06 145 PHE B C 1
ATOM 2497 O O . PHE B 1 145 ? -11.164 7.055 15.688 1 98.06 145 PHE B O 1
ATOM 2504 N N . ILE B 1 146 ? -10.781 7.824 13.633 1 97.88 146 ILE B N 1
ATOM 2505 C CA . ILE B 1 146 ? -12.078 8.5 13.633 1 97.88 146 ILE B CA 1
ATOM 2506 C C . ILE B 1 146 ? -13.047 7.762 12.711 1 97.88 146 ILE B C 1
ATOM 2508 O O . ILE B 1 146 ? -12.719 7.465 11.562 1 97.88 146 ILE B O 1
ATOM 2512 N N . GLN B 1 147 ? -14.219 7.406 13.25 1 97.25 147 GLN B N 1
ATOM 2513 C CA . GLN B 1 147 ? -15.328 6.93 12.43 1 97.25 147 GLN B CA 1
ATOM 2514 C C . GLN B 1 147 ? -16.141 8.094 11.875 1 97.25 147 GLN B C 1
ATOM 2516 O O . GLN B 1 147 ? -16.531 9 12.617 1 97.25 147 GLN B O 1
ATOM 2521 N N . ALA B 1 148 ? -16.359 8.07 10.594 1 96.12 148 ALA B N 1
ATOM 2522 C CA . ALA B 1 148 ? -17.188 9.102 9.984 1 96.12 148 ALA B CA 1
ATOM 2523 C C . ALA B 1 148 ? -18.641 8.992 10.469 1 96.12 148 ALA B C 1
ATOM 2525 O O . ALA B 1 148 ? -19.344 8.039 10.117 1 96.12 148 ALA B O 1
ATOM 2526 N N . LYS B 1 149 ? -19.062 9.875 11.281 1 95.25 149 LYS B N 1
ATOM 2527 C CA . LYS B 1 149 ? -20.422 9.945 11.805 1 95.25 149 LYS B CA 1
ATOM 2528 C C . LYS B 1 149 ? -21 11.336 11.617 1 95.25 149 LYS B C 1
ATOM 2530 O O . LYS B 1 149 ? -20.281 12.305 11.391 1 95.25 149 LYS B O 1
ATOM 2535 N N . ASP B 1 150 ? -22.344 11.266 11.734 1 94 150 ASP B N 1
ATOM 2536 C CA . ASP B 1 150 ? -23.016 12.57 11.719 1 94 150 ASP B CA 1
ATOM 2537 C C . ASP B 1 150 ? -22.469 13.484 12.812 1 94 150 ASP B C 1
ATOM 2539 O O . ASP B 1 150 ? -22.266 13.047 13.945 1 94 150 ASP B O 1
ATOM 2543 N N . GLY B 1 151 ? -22.109 14.695 12.383 1 95.38 151 GLY B N 1
ATOM 2544 C CA . GLY B 1 151 ? -21.641 15.656 13.375 1 95.38 151 GLY B CA 1
ATOM 2545 C C . GLY B 1 151 ? -20.125 15.773 13.414 1 95.38 151 GLY B C 1
ATOM 2546 O O . GLY B 1 151 ? -19.594 16.656 14.078 1 95.38 151 GLY B O 1
ATOM 2547 N N . LEU B 1 152 ? -19.453 14.906 12.703 1 96.56 152 LEU B N 1
ATOM 2548 C CA . LEU B 1 152 ? -18 15.008 12.688 1 96.56 152 LEU B CA 1
ATOM 2549 C C . LEU B 1 152 ? -17.562 16.375 12.164 1 96.56 152 LEU B C 1
ATOM 2551 O O . LEU B 1 152 ? -16.609 16.969 12.68 1 96.56 152 LEU B O 1
ATOM 2555 N N . PHE B 1 153 ? -18.266 16.812 11.211 1 97.38 153 PHE B N 1
ATOM 2556 C CA . PHE B 1 153 ? -18.016 18.125 10.641 1 97.38 153 PHE B CA 1
ATOM 2557 C C . PHE B 1 153 ? -19.188 19.062 10.867 1 97.38 153 PHE B C 1
ATOM 2559 O O . PHE B 1 153 ? -20.344 18.641 10.773 1 97.38 153 PHE B O 1
ATOM 2566 N N . ALA B 1 154 ? -18.922 20.281 11.133 1 97.12 154 ALA B N 1
ATOM 2567 C CA . ALA B 1 154 ? -19.953 21.312 11.164 1 97.12 154 ALA B CA 1
ATOM 2568 C C . ALA B 1 154 ? -20.344 21.75 9.75 1 97.12 154 ALA B C 1
ATOM 2570 O O . ALA B 1 154 ? -19.75 21.297 8.773 1 97.12 154 ALA B O 1
ATOM 2571 N N . GLU B 1 155 ? -21.312 22.609 9.578 1 95.38 155 GLU B N 1
ATOM 2572 C CA . GLU B 1 155 ? -21.844 23.047 8.281 1 95.38 155 GLU B CA 1
ATOM 2573 C C . GLU B 1 155 ? -20.781 23.812 7.484 1 95.38 155 GLU B C 1
ATOM 2575 O O . GLU B 1 155 ? -20.75 23.719 6.254 1 95.38 155 GLU B O 1
ATOM 2580 N N . ASP B 1 156 ? -19.906 24.438 8.227 1 96.12 156 ASP B N 1
ATOM 2581 C CA . ASP B 1 156 ? -18.922 25.266 7.543 1 96.12 156 ASP B CA 1
ATOM 2582 C C . ASP B 1 156 ? -17.656 24.453 7.223 1 96.12 156 ASP B C 1
ATOM 2584 O O . ASP B 1 156 ? -16.672 25.016 6.746 1 96.12 156 ASP B O 1
ATOM 2588 N N . GLY B 1 157 ? -17.609 23.188 7.562 1 95.56 157 GLY B N 1
ATOM 2589 C CA . GLY B 1 157 ? -16.469 22.328 7.258 1 95.56 157 GLY B CA 1
ATOM 2590 C C . GLY B 1 157 ? -15.508 22.172 8.422 1 95.56 157 GLY B C 1
ATOM 2591 O O . GLY B 1 157 ? -14.555 21.406 8.352 1 95.56 157 GLY B O 1
ATOM 2592 N N . SER B 1 158 ? -15.773 22.938 9.508 1 97.25 158 SER B N 1
ATOM 2593 C CA . SER B 1 158 ? -14.938 22.797 10.695 1 97.25 158 SER B CA 1
ATOM 2594 C C . SER B 1 158 ? -15.281 21.531 11.461 1 97.25 158 SER B C 1
ATOM 2596 O O . SER B 1 158 ? -16.234 20.828 11.117 1 97.25 158 SER B O 1
ATOM 2598 N N . ILE B 1 159 ? -14.422 21.219 12.445 1 97.25 159 ILE B N 1
ATOM 2599 C CA . ILE B 1 159 ? -14.656 20.031 13.258 1 97.25 159 ILE B CA 1
ATOM 2600 C C . ILE B 1 159 ? -15.922 20.219 14.086 1 97.25 159 ILE B C 1
ATOM 2602 O O . ILE B 1 159 ? -16.141 21.281 14.672 1 97.25 159 ILE B O 1
ATOM 2606 N N . GLY B 1 160 ? -16.766 19.203 14.094 1 97.06 160 GLY B N 1
ATOM 2607 C CA . GLY B 1 160 ? -17.969 19.234 14.914 1 97.06 160 GLY B CA 1
ATOM 2608 C C . GLY B 1 160 ? -17.672 19.359 16.391 1 97.06 160 GLY B C 1
ATOM 2609 O O . GLY B 1 160 ? -16.594 18.984 16.859 1 97.06 160 GLY B O 1
ATOM 2610 N N . ALA B 1 161 ? -18.672 19.844 17.094 1 95.88 161 ALA B N 1
ATOM 2611 C CA . ALA B 1 161 ? -18.5 20.172 18.5 1 95.88 161 ALA B CA 1
ATOM 2612 C C . ALA B 1 161 ? -18.094 18.922 19.297 1 95.88 161 ALA B C 1
ATOM 2614 O O . ALA B 1 161 ? -17.281 19.016 20.219 1 95.88 161 ALA B O 1
ATOM 2615 N N . GLY B 1 162 ? -18.594 17.797 18.953 1 95.06 162 GLY B N 1
ATOM 2616 C CA . GLY B 1 162 ? -18.344 16.562 19.688 1 95.06 162 GLY B CA 1
ATOM 2617 C C . GLY B 1 162 ? -16.906 16.094 19.609 1 95.06 162 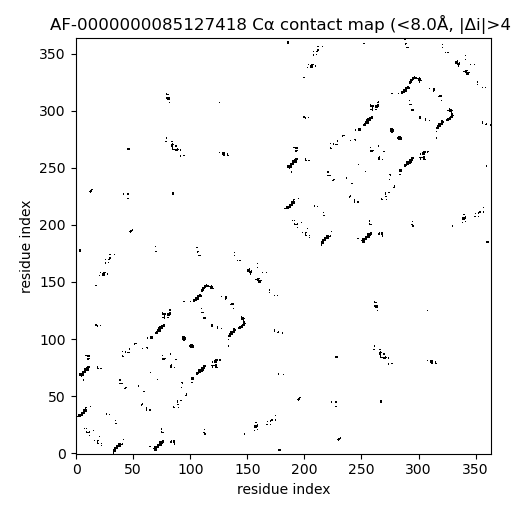GLY B C 1
ATOM 2618 O O . GLY B 1 162 ? -16.438 15.375 20.5 1 95.06 162 GLY B O 1
ATOM 2619 N N . SER B 1 163 ? -16.188 16.562 18.562 1 96.19 163 SER B N 1
ATOM 2620 C CA . SER B 1 163 ? -14.828 16.062 18.359 1 96.19 163 SER B CA 1
ATOM 2621 C C . SER B 1 163 ? -13.805 17.188 18.438 1 96.19 163 SER B C 1
ATOM 2623 O O . SER B 1 163 ? -12.594 16.953 18.391 1 96.19 163 SER B O 1
ATOM 2625 N N . ARG B 1 164 ? -14.227 18.375 18.594 1 96.62 164 ARG B N 1
ATOM 2626 C CA . ARG B 1 164 ? -13.375 19.547 18.422 1 96.62 164 ARG B CA 1
ATOM 2627 C C . ARG B 1 164 ? -12.234 19.531 19.438 1 96.62 164 ARG B C 1
ATOM 2629 O O . ARG B 1 164 ? -11.078 19.781 19.078 1 96.62 164 ARG B O 1
ATOM 2636 N N . ASP B 1 165 ? -12.516 19.312 20.672 1 97.19 165 ASP B N 1
ATOM 2637 C CA . ASP B 1 165 ? -11.484 19.344 21.703 1 97.19 165 ASP B CA 1
ATOM 2638 C C . ASP B 1 165 ? -10.453 18.234 21.484 1 97.19 165 ASP B C 1
ATOM 2640 O O . ASP B 1 165 ? -9.25 18.453 21.656 1 97.19 165 ASP B O 1
ATOM 2644 N N . PHE B 1 166 ? -10.938 17.109 21.172 1 97.44 166 PHE B N 1
ATOM 2645 C CA . PHE B 1 166 ? -10.078 15.961 20.906 1 97.44 166 PHE B CA 1
ATOM 2646 C C . PHE B 1 166 ? -9.133 16.25 19.75 1 97.44 166 PHE B C 1
ATOM 2648 O O . PHE B 1 166 ? -7.922 16.062 19.859 1 97.44 166 PHE B O 1
ATOM 2655 N N . VAL B 1 167 ? -9.625 16.781 18.656 1 98.12 167 VAL B N 1
ATOM 2656 C CA . VAL B 1 167 ? -8.836 17.062 17.453 1 98.12 167 VAL B CA 1
ATOM 2657 C C . VAL B 1 167 ? -7.883 18.219 17.734 1 98.12 167 VAL B C 1
ATOM 2659 O O . VAL B 1 167 ? -6.73 18.203 17.312 1 98.12 167 VAL B O 1
ATOM 2662 N N . ASN B 1 168 ? -8.383 19.188 18.453 1 98.06 168 ASN B N 1
ATOM 2663 C CA . ASN B 1 168 ? -7.52 20.297 18.828 1 98.06 168 ASN B CA 1
ATOM 2664 C C . ASN B 1 168 ? -6.328 19.828 19.672 1 98.06 168 ASN B C 1
ATOM 2666 O O . ASN B 1 168 ? -5.211 20.312 19.484 1 98.06 168 ASN B O 1
ATOM 2670 N N . GLY B 1 169 ? -6.582 18.938 20.578 1 98.31 169 GLY B N 1
ATOM 2671 C CA . GLY B 1 169 ? -5.488 18.359 21.344 1 98.31 169 GLY B CA 1
ATOM 2672 C C . GLY B 1 169 ? -4.438 17.703 20.469 1 98.31 169 GLY B C 1
ATOM 2673 O O . GLY B 1 169 ? -3.238 17.875 20.703 1 98.31 169 GLY B O 1
ATOM 2674 N N . PHE B 1 170 ? -4.82 16.984 19.5 1 98.62 170 PHE B N 1
ATOM 2675 C CA . PHE B 1 170 ? -3.932 16.344 18.531 1 98.62 170 PHE B CA 1
ATOM 2676 C C . PHE B 1 170 ? -3.104 17.391 17.797 1 98.62 170 PHE B C 1
ATOM 2678 O O . PHE B 1 170 ? -1.886 17.25 17.672 1 98.62 170 PHE B O 1
ATOM 2685 N N . VAL B 1 171 ? -3.783 18.438 17.312 1 98.38 171 VAL B N 1
ATOM 2686 C CA . VAL B 1 171 ? -3.125 19.469 16.516 1 98.38 171 VAL B CA 1
ATOM 2687 C C . VAL B 1 171 ? -2.055 20.156 17.344 1 98.38 171 VAL B C 1
ATOM 2689 O O . VAL B 1 171 ? -0.938 20.391 16.875 1 98.38 171 VAL B O 1
ATOM 2692 N N . GLN B 1 172 ? -2.352 20.438 18.594 1 98.12 172 GLN B N 1
ATOM 2693 C CA . GLN B 1 172 ? -1.398 21.094 19.469 1 98.12 172 GLN B CA 1
ATOM 2694 C C . GLN B 1 172 ? -0.202 20.188 19.766 1 98.12 172 GLN B C 1
ATOM 2696 O O . GLN B 1 172 ? 0.94 20.656 19.781 1 98.12 172 GLN B O 1
ATOM 2701 N N . LYS B 1 173 ? -0.442 18.969 19.969 1 98.5 173 LYS B N 1
ATOM 2702 C CA . LYS B 1 173 ? 0.646 18.031 20.219 1 98.5 173 LYS B CA 1
ATOM 2703 C C . LYS B 1 173 ? 1.525 17.859 18.969 1 98.5 173 LYS B C 1
ATOM 2705 O O . LYS B 1 173 ? 2.75 17.781 19.094 1 98.5 173 LYS B O 1
ATOM 2710 N N . PHE B 1 174 ? 0.868 17.812 17.875 1 98.62 174 PHE B N 1
ATOM 2711 C CA . PHE B 1 174 ? 1.636 17.719 16.641 1 98.62 174 PHE B CA 1
ATOM 2712 C C . PHE B 1 174 ? 2.482 18.969 16.422 1 98.62 174 PHE B C 1
ATOM 2714 O O . PHE B 1 174 ? 3.646 18.875 16.031 1 98.62 174 PHE B O 1
ATOM 2721 N N . ALA B 1 175 ? 1.932 20.094 16.656 1 97.94 175 ALA B N 1
ATOM 2722 C CA . ALA B 1 175 ? 2.676 21.344 16.547 1 97.94 175 ALA B CA 1
ATOM 2723 C C . ALA B 1 175 ? 3.902 21.344 17.453 1 97.94 175 ALA B C 1
ATOM 2725 O O . ALA B 1 175 ? 5 21.703 17.016 1 97.94 175 ALA B O 1
ATOM 2726 N N . ALA B 1 176 ? 3.715 20.953 18.656 1 97.88 176 ALA B N 1
ATOM 2727 C CA . ALA B 1 176 ? 4.828 20.875 19.594 1 97.88 176 ALA B CA 1
ATOM 2728 C C . ALA B 1 176 ? 5.879 19.875 19.125 1 97.88 176 ALA B C 1
ATOM 2730 O O . ALA B 1 176 ? 7.082 20.109 19.266 1 97.88 176 ALA B O 1
ATOM 2731 N N . TRP B 1 177 ? 5.41 18.781 18.547 1 98.38 177 TRP B N 1
ATOM 2732 C CA . TRP B 1 177 ? 6.297 17.75 18.016 1 98.38 177 TRP B CA 1
ATOM 2733 C C . TRP B 1 177 ? 7.152 18.297 16.875 1 98.38 177 TRP B C 1
ATOM 2735 O O . TRP B 1 177 ? 8.367 18.094 16.859 1 98.38 177 TRP B O 1
ATOM 2745 N N . ALA B 1 178 ? 6.492 18.969 15.961 1 98 178 ALA B N 1
ATOM 2746 C CA . ALA B 1 178 ? 7.191 19.562 14.828 1 98 178 ALA B CA 1
ATOM 2747 C C . ALA B 1 178 ? 8.227 20.578 15.297 1 98 178 ALA B C 1
ATOM 2749 O O . ALA B 1 178 ? 9.352 20.609 14.797 1 98 178 ALA B O 1
ATOM 2750 N N . ARG B 1 179 ? 7.926 21.391 16.297 1 96.94 179 ARG B N 1
ATOM 2751 C CA . ARG B 1 179 ? 8.82 22.406 16.812 1 96.94 179 ARG B CA 1
ATOM 2752 C C . ARG B 1 179 ? 10.031 21.781 17.5 1 96.94 179 ARG B C 1
ATOM 2754 O O . ARG B 1 179 ? 11.156 22.266 17.359 1 96.94 179 ARG B O 1
ATOM 2761 N N . LYS B 1 180 ? 9.734 20.75 18.172 1 97 180 LYS B N 1
ATOM 2762 C CA . LYS B 1 180 ? 10.797 20.047 18.906 1 97 180 LYS B CA 1
ATOM 2763 C C . LYS B 1 180 ? 11.852 19.516 17.953 1 97 180 LYS B C 1
ATOM 2765 O O . LYS B 1 180 ? 13.023 19.375 18.312 1 97 180 LYS B O 1
ATOM 2770 N N . HIS B 1 181 ? 11.539 19.188 16.719 1 96.38 181 HIS B N 1
ATOM 2771 C CA . HIS B 1 181 ? 12.445 18.547 15.781 1 96.38 181 HIS B CA 1
ATOM 2772 C C . HIS B 1 181 ? 13.055 19.562 14.82 1 96.38 181 HIS B C 1
ATOM 2774 O O . HIS B 1 181 ? 13.695 19.188 13.836 1 96.38 181 HIS B O 1
ATOM 2780 N N . GLN B 1 182 ? 12.883 20.875 15.031 1 89.19 182 GLN B N 1
ATOM 2781 C CA . GLN B 1 182 ? 13.539 21.938 14.266 1 89.19 182 GLN B CA 1
ATOM 2782 C C . GLN B 1 182 ? 14.969 22.141 14.75 1 89.19 182 GLN B C 1
ATOM 2784 O O . GLN B 1 182 ? 15.258 21.984 15.938 1 89.19 182 GLN B O 1
#

Secondary structure (DSSP, 8-state):
---EEEEEEES--STT-HHHHHHHHHHHTPPTTEEEEEE--TTPPPP-GGGTTS--HHHHHHHHHHHH-SEEEEE---BTTB--HHHHHHHHHHT-STT--SSTT--EEEEEEESSTTTTHHHHHHHHHHHHHTT--B--SS--EEE--TTSB-TTSSBPHHHHHHHHHHHHHHHHHHHHT-/---EEEEEEES--STT-HHHHHHHHHHHTPPTTEEEEEE--TTPPPP-GGGTTS--HHHHHHHHHHHH-SEEEEE---BTTB--HHHHHHHHHHT-STT--SSTT--EEEEEEESSTTTTHHHHHHHHHHHHHTT--B--SS--EEE--TTSB-TTSSBPHHHHHHHHHHHHHHHHHHHHT-

Organism: Delftia acidovorans (strain DSM 14801 / SPH-1) (NCBI:txid398578)

Radius of gyration: 21.28 Å; Cα contacts (8 Å, |Δi|>4): 744; chains: 2; bounding box: 47×66×42 Å

Foldseek 3Di:
DAAAEEEEEELDDDPPDPQVLVLVQLQVLADPRYHYDYQDQPPADQDDPVCFVPGDVSLVVSLVVLLVGQAYEYEAEADPLAGHPSRVSSQVSQCDDPPRRSLALHEYEYAYAYQDPQQNVSHVVNVVVSSVVSHYNYDDPDYHRHHDDPQCADPVSHGGPVCNVVSSVVSVVSVVRSVVSD/DAAAEEEEEELDDDPPDPQVLVLVQLQVLADPRYHYDYQDQPPADQDDPVCFVPGDVSLVVRLVVLLVGQAYEYEAEADPLAGHPSRVSSQVSQCDDPPRRSLALHEYEYAYEYQDPQQSVSHVVNVVVSSVVSHYNYDDPDYHRHHDDPQCADPVSHGGPVCNVVSSVVSVSSVVRSVVSD

Solvent-accessible surface area (backbone atoms only — not comparable to full-atom values): 19159 Å² total; per-residue (Å²): 127,84,69,40,36,26,30,29,41,54,33,61,69,32,89,85,32,62,33,55,46,46,50,54,27,51,52,73,62,48,56,90,51,52,44,73,41,80,52,82,58,85,77,57,72,71,64,40,72,79,34,55,94,61,65,56,66,66,52,52,52,46,40,50,53,45,54,72,27,60,23,37,39,39,25,33,36,47,46,60,65,20,55,28,17,51,37,40,24,47,53,55,51,32,45,44,48,87,93,53,39,48,48,55,69,31,30,31,39,64,37,22,36,22,77,50,89,65,4,22,49,54,8,48,53,54,46,52,50,28,37,51,69,47,44,26,56,55,60,72,75,68,76,47,54,32,48,63,46,92,54,54,49,40,96,85,48,38,60,6,80,90,45,34,66,64,53,46,53,44,50,53,49,48,50,53,51,41,58,68,73,105,128,84,70,41,37,26,30,30,40,53,31,62,68,32,89,85,32,61,32,55,46,47,50,55,26,51,53,74,62,49,57,92,51,53,45,74,41,79,51,83,59,87,77,56,71,71,65,41,72,79,33,56,93,62,65,57,68,65,53,51,51,46,41,49,53,46,54,72,27,59,22,36,39,38,26,33,36,48,46,60,63,21,55,29,17,52,38,41,26,48,54,55,51,32,44,43,49,86,93,52,39,47,48,54,69,30,31,32,40,62,37,22,35,21,78,50,88,64,3,24,50,53,8,49,53,54,46,51,51,28,37,52,70,46,43,27,55,56,60,72,74,69,77,47,53,32,49,64,49,93,56,53,50,39,97,87,50,38,59,6,81,89,46,34,66,62,52,47,52,45,49,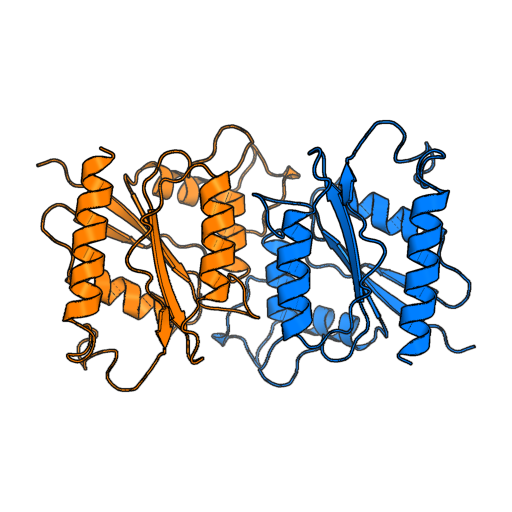53,50,48,51,53,51,42,59,69,73,106

InterPro domains:
  IPR005025 NADPH-dependent FMN reductase-like domain [PF03358] (4-146)
  IPR029039 Flavoprotein-like superfamily [G3DSA:3.40.50.360] (4-182)
  IPR029039 Flavoprotein-like superfamily [SSF52218] (5-179)
  IPR050712 NAD(P)H-dependent reductase [PTHR30543] (3-180)